Protein AF-A0A512JRL5-F1 (afdb_monomer_lite)

Radius of gyration: 46.15 Å; chains: 1; bounding box: 123×101×78 Å

Secondary structure (DSSP, 8-state):
-----------TTHHHHHHHHHHHHHHHHHHHHHHHHHHHHHHHHHHHHHHHHHHHHHHHHHHHHHHHHHHHHHHHHTTTT------HHHHHHHHHHHHHHHHHHHHHHHHHHHHHHHHHHHHHHHHHHHHHHHHHHHHHHHHHHTTSS-HHHHHHHHHHHHHHHHHHHHHHHHHHHHHHHHHHHHHHHHTT---HHHHHHHHHHHHHHHHHHH-HHHHHHHHHHHHHHHHHHHHHTTSS-HHHHHHHHHHHHHHHS-------PPPPPPPPP-------------------------------

Structure (mmCIF, N/CA/C/O backbone):
data_AF-A0A512JRL5-F1
#
_entry.id   AF-A0A512JRL5-F1
#
loop_
_atom_site.group_PDB
_atom_site.id
_atom_site.type_symbol
_atom_site.label_atom_id
_atom_site.label_alt_id
_atom_site.label_comp_id
_atom_site.label_asym_id
_atom_site.label_entity_id
_atom_site.label_seq_id
_atom_site.pdbx_PDB_ins_code
_atom_site.Cartn_x
_atom_site.Cartn_y
_atom_site.Cartn_z
_atom_site.occupancy
_atom_site.B_iso_or_equiv
_atom_site.auth_seq_id
_atom_site.auth_comp_id
_atom_site.auth_asym_id
_atom_site.auth_atom_id
_atom_site.pdbx_PDB_model_num
ATOM 1 N N . MET A 1 1 ? 3.416 -47.777 34.323 1.00 46.22 1 MET A N 1
ATOM 2 C CA . MET A 1 1 ? 4.344 -46.721 33.860 1.00 46.22 1 MET A CA 1
ATOM 3 C C . MET A 1 1 ? 4.458 -45.682 34.968 1.00 46.22 1 MET A C 1
ATOM 5 O O . MET A 1 1 ? 3.419 -45.143 35.328 1.00 46.22 1 MET A O 1
ATOM 9 N N . PRO A 1 2 ? 5.629 -45.447 35.583 1.00 52.31 2 PRO A N 1
ATOM 10 C CA . PRO A 1 2 ? 5.737 -44.459 36.651 1.00 52.31 2 PRO A CA 1
ATOM 11 C C . PRO A 1 2 ? 5.796 -43.045 36.055 1.00 52.31 2 PRO A C 1
ATOM 13 O O . PRO A 1 2 ? 6.617 -42.766 35.181 1.00 52.31 2 PRO A O 1
ATOM 16 N N . VAL A 1 3 ? 4.917 -42.158 36.522 1.00 48.03 3 VAL A N 1
ATOM 17 C CA . VAL A 1 3 ? 4.894 -40.737 36.147 1.00 48.03 3 VAL A CA 1
ATOM 18 C C . VAL A 1 3 ? 6.006 -40.023 36.918 1.00 48.03 3 VAL A C 1
ATOM 20 O O . VAL A 1 3 ? 5.982 -39.965 38.146 1.00 48.03 3 VAL A O 1
ATOM 23 N N . ARG A 1 4 ? 7.016 -39.512 36.206 1.00 54.94 4 ARG A N 1
ATOM 24 C CA . ARG A 1 4 ? 8.088 -38.691 36.788 1.00 54.94 4 ARG A CA 1
ATOM 25 C C . ARG A 1 4 ? 7.602 -37.245 36.913 1.00 54.94 4 ARG A C 1
ATOM 27 O O . ARG A 1 4 ? 7.524 -36.542 35.912 1.00 54.94 4 ARG A O 1
ATOM 34 N N . ASN A 1 5 ? 7.310 -36.801 38.135 1.00 45.25 5 ASN A N 1
ATOM 35 C CA . ASN A 1 5 ? 7.060 -35.389 38.428 1.00 45.25 5 ASN A CA 1
ATOM 36 C C . ASN A 1 5 ? 8.386 -34.619 38.461 1.00 45.25 5 ASN A C 1
ATOM 38 O O . ASN A 1 5 ? 9.223 -34.850 39.332 1.00 45.25 5 ASN A O 1
ATOM 42 N N . VAL A 1 6 ? 8.564 -33.693 37.517 1.00 57.50 6 VAL A N 1
ATOM 43 C CA . VAL A 1 6 ? 9.687 -32.748 37.484 1.00 57.50 6 VAL A CA 1
ATOM 44 C C . VAL A 1 6 ? 9.185 -31.408 38.014 1.00 57.50 6 VAL A C 1
ATOM 46 O O . VAL A 1 6 ? 8.452 -30.697 37.334 1.00 57.50 6 VAL A O 1
ATOM 49 N N . ALA A 1 7 ? 9.558 -31.066 39.246 1.00 47.09 7 ALA A N 1
ATOM 50 C CA . ALA A 1 7 ? 9.298 -29.750 39.817 1.00 47.09 7 ALA A CA 1
ATOM 51 C C . ALA A 1 7 ? 10.410 -28.785 39.377 1.00 47.09 7 ALA A C 1
ATOM 53 O O . ALA A 1 7 ? 11.506 -28.797 39.937 1.00 47.09 7 ALA A O 1
ATOM 54 N N . ILE A 1 8 ? 10.143 -27.959 38.362 1.00 55.59 8 ILE A N 1
ATOM 55 C CA . ILE A 1 8 ? 11.052 -26.878 37.966 1.00 55.59 8 ILE A CA 1
ATOM 56 C C . ILE A 1 8 ? 10.891 -25.747 38.985 1.00 55.59 8 ILE A C 1
ATOM 58 O O . ILE A 1 8 ? 9.897 -25.025 38.981 1.00 55.59 8 ILE A O 1
ATOM 62 N N . ARG A 1 9 ? 11.873 -25.591 39.876 1.00 52.62 9 ARG A N 1
ATOM 63 C CA . ARG A 1 9 ? 12.014 -24.379 40.687 1.00 52.62 9 ARG A CA 1
ATOM 64 C C . ARG A 1 9 ? 12.663 -23.311 39.811 1.00 52.62 9 ARG A C 1
ATOM 66 O O . ARG A 1 9 ? 13.884 -23.259 39.712 1.00 52.62 9 ARG A O 1
ATOM 73 N N . LEU A 1 10 ? 11.846 -22.499 39.142 1.00 54.31 10 LEU A N 1
ATOM 74 C CA . LEU A 1 10 ? 12.311 -21.253 38.536 1.00 54.31 10 LEU A CA 1
ATOM 75 C C . LEU A 1 10 ? 12.713 -20.325 39.684 1.00 54.31 10 LEU A C 1
ATOM 77 O O . LEU A 1 10 ? 11.866 -19.822 40.420 1.00 54.31 10 LEU A O 1
ATOM 81 N N . GLY A 1 11 ? 14.021 -20.199 39.893 1.00 45.66 11 GLY A N 1
ATOM 82 C CA . GLY A 1 11 ? 14.582 -19.271 40.858 1.00 45.66 11 GLY A CA 1
ATOM 83 C C . GLY A 1 11 ? 14.158 -17.839 40.539 1.00 45.66 11 GLY A C 1
ATOM 84 O O . GLY A 1 11 ? 14.020 -17.448 39.382 1.00 45.66 11 GLY A O 1
ATOM 85 N N . VAL A 1 12 ? 13.999 -17.062 41.601 1.00 52.91 12 VAL A N 1
ATOM 86 C CA . VAL A 1 12 ? 13.748 -15.613 41.704 1.00 52.91 12 VAL A CA 1
ATOM 87 C C . VAL A 1 12 ? 14.708 -14.698 40.905 1.00 52.91 12 VAL A C 1
ATOM 89 O O . VAL A 1 12 ? 14.659 -13.482 41.050 1.00 52.91 12 VAL A O 1
ATOM 92 N N . GLU A 1 13 ? 15.545 -15.241 40.022 1.00 55.34 13 GLU A N 1
ATOM 93 C CA . GLU A 1 13 ? 16.456 -14.496 39.142 1.00 55.34 13 GLU A CA 1
ATOM 94 C C . GLU A 1 13 ? 15.762 -13.965 37.877 1.00 55.34 13 GLU A C 1
ATOM 96 O O . GLU A 1 13 ? 16.130 -12.906 37.370 1.00 55.34 13 GLU A O 1
ATOM 101 N N . GLY A 1 14 ? 14.700 -14.628 37.402 1.00 53.56 14 GLY A N 1
ATOM 102 C CA . GLY A 1 14 ? 13.964 -14.178 36.213 1.00 53.56 14 GLY A CA 1
ATOM 103 C C . GLY A 1 14 ? 13.168 -12.887 36.430 1.00 53.56 14 GLY A C 1
ATOM 104 O O . GLY A 1 14 ? 12.999 -12.099 35.506 1.00 53.56 14 GLY A O 1
ATOM 105 N N . ASP A 1 15 ? 12.714 -12.628 37.656 1.00 58.47 15 ASP A N 1
ATOM 106 C CA . ASP A 1 15 ? 11.832 -11.495 37.960 1.00 58.47 15 ASP A CA 1
ATOM 107 C C . ASP A 1 15 ? 12.576 -10.147 37.893 1.00 58.47 15 ASP A C 1
ATOM 109 O O . ASP A 1 15 ? 12.025 -9.132 37.465 1.00 58.47 15 ASP A O 1
ATOM 113 N N . ALA A 1 16 ? 13.865 -10.144 38.247 1.00 67.88 16 ALA A N 1
ATOM 114 C CA . ALA A 1 16 ? 14.731 -8.973 38.128 1.00 67.88 16 ALA A CA 1
ATOM 115 C C . ALA A 1 16 ? 15.071 -8.653 36.661 1.00 67.88 16 ALA A C 1
ATOM 117 O O . ALA A 1 16 ? 15.085 -7.485 36.267 1.00 67.88 16 ALA A O 1
ATOM 118 N N . GLU A 1 17 ? 15.305 -9.677 35.836 1.00 65.81 17 GLU A N 1
ATOM 119 C CA . GLU A 1 17 ? 15.571 -9.494 34.406 1.00 65.81 17 GLU A CA 1
ATOM 120 C C . GLU A 1 17 ? 14.306 -9.062 33.648 1.00 65.81 17 GLU A C 1
ATOM 122 O O . GLU A 1 17 ? 14.368 -8.173 32.800 1.00 65.81 17 GLU A O 1
ATOM 127 N N . VAL A 1 18 ? 13.141 -9.613 34.004 1.00 71.06 18 VAL A N 1
ATOM 128 C CA . VAL A 1 18 ? 11.842 -9.208 33.448 1.00 71.06 18 VAL A CA 1
ATOM 129 C C . VAL A 1 18 ? 11.516 -7.759 33.816 1.00 71.06 18 VAL A C 1
ATOM 131 O O . VAL A 1 18 ? 11.152 -6.989 32.930 1.00 71.06 18 VAL A O 1
ATOM 134 N N . LYS A 1 19 ? 11.723 -7.337 35.072 1.00 75.06 19 LYS A N 1
ATOM 135 C CA . LYS A 1 19 ? 11.550 -5.927 35.477 1.00 75.06 19 LYS A CA 1
ATOM 136 C C . LYS A 1 19 ? 12.489 -4.994 34.720 1.00 75.06 19 LYS A C 1
ATOM 138 O O . LYS A 1 19 ? 12.032 -3.985 34.193 1.00 75.06 19 LYS A O 1
ATOM 143 N N . ARG A 1 20 ? 13.765 -5.367 34.569 1.00 77.38 20 ARG A N 1
ATOM 144 C CA . ARG A 1 20 ? 14.729 -4.579 33.790 1.00 77.38 20 ARG A CA 1
ATOM 145 C C . ARG A 1 20 ? 14.311 -4.463 32.322 1.00 77.38 20 ARG A C 1
ATOM 147 O O . ARG A 1 20 ? 14.337 -3.361 31.789 1.00 77.38 20 ARG A O 1
ATOM 154 N N . ARG A 1 21 ? 13.870 -5.554 31.683 1.00 76.25 21 ARG A N 1
ATOM 155 C CA . ARG A 1 21 ? 13.380 -5.518 30.294 1.00 76.25 21 ARG A CA 1
ATOM 156 C C . ARG A 1 21 ? 12.104 -4.694 30.149 1.00 76.25 21 ARG A C 1
ATOM 158 O O . ARG A 1 21 ? 11.966 -3.996 29.151 1.00 76.25 21 ARG A O 1
ATOM 165 N N . ILE A 1 22 ? 11.189 -4.742 31.116 1.00 76.44 22 ILE A N 1
ATOM 166 C CA . ILE A 1 22 ? 9.966 -3.925 31.107 1.00 76.44 22 ILE A CA 1
ATOM 167 C C . ILE A 1 22 ? 10.310 -2.440 31.267 1.00 76.44 22 ILE A C 1
ATOM 169 O O . ILE A 1 22 ? 9.802 -1.623 30.505 1.00 76.44 22 ILE A O 1
ATOM 173 N N . GLU A 1 23 ? 11.207 -2.083 32.187 1.00 80.88 23 GLU A N 1
ATOM 174 C CA . GLU A 1 23 ? 11.674 -0.700 32.364 1.00 80.88 23 GLU A CA 1
ATOM 175 C C . GLU A 1 23 ? 12.447 -0.188 31.141 1.00 80.88 23 GLU A C 1
ATOM 177 O O . GLU A 1 23 ? 12.267 0.953 30.721 1.00 80.88 23 GLU A O 1
ATOM 182 N N . GLU A 1 24 ? 13.283 -1.028 30.534 1.00 80.69 24 GLU A N 1
ATOM 183 C CA . GLU A 1 24 ? 14.045 -0.698 29.328 1.00 80.69 24 GLU A CA 1
ATOM 184 C C . GLU A 1 24 ? 13.129 -0.546 28.105 1.00 80.69 24 GLU A C 1
ATOM 186 O O . GLU A 1 24 ? 13.275 0.405 27.339 1.00 80.69 24 GLU A O 1
ATOM 191 N N . THR A 1 25 ? 12.114 -1.406 27.978 1.00 74.50 25 THR A N 1
ATOM 192 C CA . THR A 1 25 ? 11.073 -1.285 26.946 1.00 74.50 25 THR A CA 1
ATOM 193 C C . THR A 1 25 ? 10.198 -0.051 27.181 1.00 74.50 25 THR A C 1
ATOM 195 O O . THR A 1 25 ? 9.857 0.643 26.227 1.00 74.50 25 THR A O 1
ATOM 198 N N . GLY A 1 26 ? 9.888 0.280 28.439 1.00 81.69 26 GLY A N 1
ATOM 199 C CA . GLY A 1 26 ? 9.173 1.501 28.817 1.00 81.69 26 GLY A CA 1
ATOM 200 C C . GLY A 1 26 ? 9.950 2.763 28.442 1.00 81.69 26 GLY A C 1
ATOM 201 O O . GLY A 1 26 ? 9.410 3.636 27.767 1.00 81.69 26 GLY A O 1
ATOM 202 N N . ARG A 1 27 ? 11.249 2.819 28.763 1.00 80.75 27 ARG A N 1
ATOM 203 C CA . ARG A 1 27 ? 12.134 3.927 28.361 1.00 80.75 27 ARG A CA 1
ATOM 204 C C . ARG A 1 27 ? 12.301 4.019 26.847 1.00 80.75 27 ARG A C 1
ATOM 206 O O . ARG A 1 27 ? 12.310 5.122 26.306 1.00 80.75 27 ARG A O 1
ATOM 213 N N . ALA A 1 28 ? 12.415 2.891 26.148 1.00 79.88 28 ALA A N 1
ATOM 214 C CA . ALA A 1 28 ? 12.462 2.873 24.688 1.00 79.88 28 ALA A CA 1
ATOM 215 C C . ALA A 1 28 ? 11.147 3.391 24.072 1.00 79.88 28 ALA A C 1
ATOM 217 O O . ALA A 1 28 ? 11.181 4.153 23.105 1.00 79.88 28 ALA A O 1
ATOM 218 N N . GLY A 1 29 ? 10.001 3.039 24.664 1.00 72.50 29 GLY A N 1
ATOM 219 C CA . GLY A 1 29 ? 8.682 3.550 24.287 1.00 72.50 29 GLY A CA 1
ATOM 220 C C . GLY A 1 29 ? 8.533 5.056 24.523 1.00 72.50 29 GLY A C 1
ATOM 221 O O . GLY A 1 29 ? 8.100 5.774 23.622 1.00 72.50 29 GLY A O 1
ATOM 222 N N . GLU A 1 30 ? 8.964 5.560 25.681 1.00 76.31 30 GLU A N 1
ATOM 223 C CA . GLU A 1 30 ? 8.986 6.998 25.988 1.00 76.31 30 GLU A CA 1
ATOM 224 C C . GLU A 1 30 ? 9.89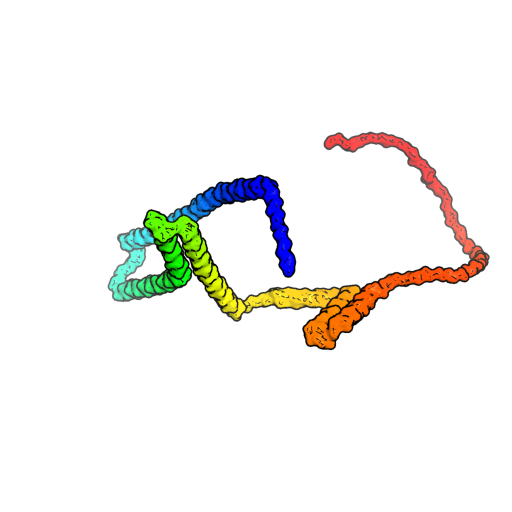1 7.771 25.023 1.00 76.31 30 GLU A C 1
ATOM 226 O O . GLU A 1 30 ? 9.494 8.812 24.503 1.00 76.31 30 GLU A O 1
ATOM 231 N N . GLN A 1 31 ? 11.078 7.246 24.709 1.00 77.62 31 GLN A N 1
ATOM 232 C CA . GLN A 1 31 ? 11.993 7.864 23.746 1.00 77.62 31 GLN A CA 1
ATOM 233 C C . GLN A 1 31 ? 11.446 7.851 22.315 1.00 77.62 31 GLN A C 1
ATOM 235 O O . GLN A 1 31 ? 11.703 8.783 21.550 1.00 77.62 31 GLN A O 1
ATOM 240 N N . ALA A 1 32 ? 10.703 6.812 21.928 1.00 70.56 32 ALA A N 1
ATOM 241 C CA . ALA A 1 32 ? 10.028 6.766 20.637 1.00 70.56 32 ALA A CA 1
ATOM 242 C C . ALA A 1 32 ? 8.905 7.813 20.569 1.00 70.56 32 ALA A C 1
ATOM 244 O O . ALA A 1 32 ? 8.857 8.592 19.618 1.00 70.56 32 ALA A O 1
ATOM 245 N N . LEU A 1 33 ? 8.064 7.908 21.604 1.00 72.94 33 LEU A N 1
ATOM 246 C CA . LEU A 1 33 ? 6.997 8.912 21.694 1.00 72.94 33 LEU A CA 1
ATOM 247 C C . LEU A 1 33 ? 7.549 10.346 21.708 1.00 72.94 33 LEU A C 1
ATOM 249 O O . LEU A 1 33 ? 7.051 11.192 20.967 1.00 72.94 33 LEU A O 1
ATOM 253 N N . GLN A 1 34 ? 8.633 10.603 22.447 1.00 81.56 34 GLN A N 1
ATOM 254 C CA . GLN A 1 34 ? 9.324 11.901 22.462 1.00 81.56 34 GLN A CA 1
ATOM 255 C C . GLN A 1 34 ? 9.843 12.324 21.081 1.00 81.56 34 GLN A C 1
ATOM 257 O O . GLN A 1 34 ? 9.949 13.517 20.810 1.00 81.56 34 GLN A O 1
ATOM 262 N N . LYS A 1 35 ? 10.157 11.372 20.195 1.00 77.12 35 LYS A N 1
ATOM 263 C CA . LYS A 1 35 ? 10.586 11.657 18.816 1.00 77.12 35 LYS A CA 1
ATOM 264 C C . LYS A 1 35 ? 9.410 11.824 17.853 1.00 77.12 35 LYS A C 1
ATOM 266 O O . LYS A 1 35 ? 9.524 12.573 16.887 1.00 77.12 35 LYS A O 1
ATOM 271 N N . ILE A 1 36 ? 8.293 11.144 18.105 1.00 75.69 36 ILE A N 1
ATOM 272 C CA . ILE A 1 36 ? 7.114 11.167 17.229 1.00 75.69 36 ILE A CA 1
ATOM 273 C C . ILE A 1 36 ? 6.340 12.481 17.366 1.00 75.69 36 ILE A C 1
ATOM 275 O O . ILE A 1 36 ? 5.933 13.035 16.349 1.00 75.69 36 ILE A O 1
ATOM 279 N N . VAL A 1 37 ? 6.177 13.013 18.581 1.00 73.19 37 VAL A N 1
ATOM 280 C CA . VAL A 1 37 ? 5.449 14.276 18.821 1.00 73.19 37 VAL A CA 1
ATOM 281 C C . VAL A 1 37 ? 6.004 15.452 17.990 1.00 73.19 37 VAL A C 1
ATOM 283 O O . VAL A 1 37 ? 5.243 16.017 17.204 1.00 73.19 37 VAL A O 1
ATOM 286 N N . PRO A 1 38 ? 7.310 15.788 18.031 1.00 80.00 38 PRO A N 1
ATOM 287 C CA . PRO A 1 38 ? 7.848 16.889 17.229 1.00 80.00 38 PRO A CA 1
ATOM 288 C C . PRO A 1 38 ? 7.861 16.584 15.723 1.00 80.00 38 PRO A C 1
ATOM 290 O O . PRO A 1 38 ? 7.744 17.497 14.907 1.00 80.00 38 PRO A O 1
ATOM 293 N N . ALA A 1 39 ? 7.975 15.310 15.326 1.00 68.12 39 ALA A N 1
ATOM 294 C CA . ALA A 1 39 ? 7.883 14.914 13.921 1.00 68.12 39 ALA A CA 1
ATOM 295 C C . ALA A 1 39 ? 6.458 15.097 13.364 1.00 68.12 39 ALA A C 1
ATOM 297 O O . ALA A 1 39 ? 6.295 15.549 12.230 1.00 68.12 39 ALA A O 1
ATOM 298 N N . ALA A 1 40 ? 5.432 14.800 14.167 1.00 63.44 40 ALA A N 1
ATOM 299 C CA . ALA A 1 40 ? 4.032 15.015 13.820 1.00 63.44 40 ALA A CA 1
ATOM 300 C C . ALA A 1 40 ? 3.688 16.514 13.732 1.00 63.44 40 ALA A C 1
ATOM 302 O O . ALA A 1 40 ? 3.054 16.937 12.766 1.00 63.44 40 ALA A O 1
ATOM 303 N N . GLU A 1 41 ? 4.173 17.335 14.669 1.00 74.12 41 GLU A N 1
ATOM 304 C CA . GLU A 1 41 ? 4.007 18.796 14.623 1.00 74.12 41 GLU A CA 1
ATOM 305 C C . GLU A 1 41 ? 4.728 19.426 13.417 1.00 74.12 41 GLU A C 1
ATOM 307 O O . GLU A 1 41 ? 4.166 20.275 12.720 1.00 74.12 41 GLU A O 1
ATOM 312 N N . ALA A 1 42 ? 5.946 18.970 13.099 1.00 75.94 42 ALA A N 1
ATOM 313 C CA . ALA A 1 42 ? 6.686 19.429 11.922 1.00 75.94 42 ALA A CA 1
ATOM 314 C C . ALA A 1 42 ? 5.988 19.052 10.602 1.00 75.94 42 ALA A C 1
ATOM 316 O O . ALA A 1 42 ? 6.002 19.844 9.651 1.00 75.94 42 ALA A O 1
ATOM 317 N N . ALA A 1 43 ? 5.359 17.872 10.549 1.00 62.72 43 ALA A N 1
ATOM 318 C CA . ALA A 1 43 ? 4.545 17.438 9.418 1.00 62.72 43 ALA A CA 1
ATOM 319 C C . ALA A 1 43 ? 3.275 18.293 9.276 1.00 62.72 43 ALA A C 1
ATOM 321 O O . ALA A 1 43 ? 2.995 18.764 8.173 1.00 62.72 43 ALA A O 1
ATOM 322 N N . GLY A 1 44 ? 2.574 18.584 10.379 1.00 65.88 44 GLY A N 1
ATOM 323 C CA . GLY A 1 44 ? 1.432 19.508 10.398 1.00 65.88 44 GLY A CA 1
ATOM 324 C C . GLY A 1 44 ? 1.803 20.891 9.856 1.00 65.88 44 GLY A C 1
ATOM 325 O O . GLY A 1 44 ? 1.226 21.354 8.875 1.00 65.88 44 GLY A O 1
ATOM 326 N N . ALA A 1 45 ? 2.888 21.483 10.363 1.00 78.81 45 ALA A N 1
ATOM 327 C CA . ALA A 1 45 ? 3.378 22.779 9.893 1.00 78.81 45 ALA A CA 1
ATOM 328 C C . ALA A 1 45 ? 3.832 22.767 8.415 1.00 78.81 45 ALA A C 1
ATOM 330 O O . ALA A 1 45 ? 3.810 23.792 7.727 1.00 78.81 45 ALA A O 1
ATOM 331 N N . ALA A 1 46 ? 4.303 21.630 7.892 1.00 69.56 46 ALA A N 1
ATOM 332 C CA . ALA A 1 46 ? 4.628 21.487 6.472 1.00 69.56 46 ALA A CA 1
ATOM 333 C C . ALA A 1 46 ? 3.369 21.475 5.591 1.00 69.56 46 ALA A C 1
ATOM 335 O O . ALA A 1 46 ? 3.360 22.150 4.555 1.00 69.56 46 ALA A O 1
ATOM 336 N N . VAL A 1 47 ? 2.317 20.778 6.030 1.00 67.25 47 VAL A N 1
ATOM 337 C CA . VAL A 1 47 ? 1.005 20.754 5.370 1.00 67.25 47 VAL A CA 1
ATOM 338 C C . VAL A 1 47 ? 0.361 22.141 5.405 1.00 67.25 47 VAL A C 1
ATOM 340 O O . VAL A 1 47 ? -0.028 22.638 4.353 1.00 67.25 47 VAL A O 1
ATOM 343 N N . ASP A 1 48 ? 0.375 22.840 6.542 1.00 76.75 48 ASP A N 1
ATOM 344 C CA . ASP A 1 48 ? -0.177 24.200 6.659 1.00 76.75 48 ASP A CA 1
ATOM 345 C C . ASP A 1 48 ? 0.520 25.193 5.723 1.00 76.75 48 ASP A C 1
ATOM 347 O O . ASP A 1 48 ? -0.120 26.000 5.046 1.00 76.75 48 ASP A O 1
ATOM 351 N N . ARG A 1 49 ? 1.851 25.098 5.595 1.00 79.62 49 ARG A N 1
ATOM 352 C CA . ARG A 1 49 ? 2.615 25.907 4.628 1.00 79.62 49 ARG A CA 1
ATOM 353 C C . ARG A 1 49 ? 2.229 25.601 3.189 1.00 79.62 49 ARG A C 1
ATOM 355 O O . ARG A 1 49 ? 2.281 26.493 2.342 1.00 79.62 49 ARG A O 1
ATOM 362 N N . GLN A 1 50 ? 1.895 24.351 2.893 1.00 72.94 50 GLN A N 1
ATOM 363 C CA . GLN A 1 50 ? 1.440 23.951 1.573 1.00 72.94 50 GLN A CA 1
ATOM 364 C C . GLN A 1 50 ? 0.036 24.498 1.304 1.00 72.94 50 GLN A C 1
ATOM 366 O O . GLN A 1 50 ? -0.149 25.152 0.280 1.00 72.94 50 GLN A O 1
ATOM 371 N N . THR A 1 51 ? -0.896 24.353 2.243 1.00 74.38 51 THR A N 1
ATOM 372 C CA . THR A 1 51 ? -2.249 24.924 2.169 1.00 74.38 51 THR A CA 1
ATOM 373 C C . THR A 1 51 ? -2.209 26.445 2.001 1.00 74.38 51 THR A C 1
ATOM 375 O O . THR A 1 51 ? -2.783 26.969 1.052 1.00 74.38 51 THR A O 1
ATOM 378 N N . ALA A 1 52 ? -1.406 27.158 2.794 1.00 81.38 52 ALA A N 1
ATOM 379 C CA . ALA A 1 52 ? -1.246 28.610 2.682 1.00 81.38 52 ALA A CA 1
ATOM 380 C C . ALA A 1 52 ? -0.602 29.060 1.355 1.00 81.38 52 ALA A C 1
ATOM 382 O O . ALA A 1 52 ? -0.774 30.205 0.927 1.00 81.38 52 ALA A O 1
ATOM 383 N N . ARG A 1 53 ? 0.192 28.205 0.691 1.00 85.56 53 ARG A N 1
ATOM 384 C CA . ARG A 1 53 ? 0.673 28.474 -0.678 1.00 85.56 53 ARG A CA 1
ATOM 385 C C . ARG A 1 53 ? -0.459 28.317 -1.689 1.00 85.56 53 ARG A C 1
ATOM 387 O O . ARG A 1 53 ? -0.609 29.189 -2.540 1.00 85.56 53 ARG A O 1
ATOM 394 N N . TRP A 1 54 ? -1.261 27.259 -1.574 1.00 70.62 54 TRP A N 1
ATOM 395 C CA . TRP A 1 54 ? -2.424 27.039 -2.438 1.00 70.62 54 TRP A CA 1
ATOM 396 C C . TRP A 1 54 ? -3.460 28.154 -2.304 1.00 70.62 54 TRP A C 1
ATOM 398 O O . TRP A 1 54 ? -3.925 28.667 -3.316 1.00 70.62 54 TRP A O 1
ATOM 408 N N . GLU A 1 55 ? -3.753 28.604 -1.086 1.00 84.44 55 GLU A N 1
ATOM 409 C CA . GLU A 1 55 ? -4.673 29.719 -0.840 1.00 84.44 55 GLU A CA 1
ATOM 410 C C . GLU A 1 55 ? -4.157 31.039 -1.415 1.00 84.44 55 GLU A C 1
ATOM 412 O O . GLU A 1 55 ? -4.922 31.785 -2.025 1.00 84.44 55 GLU A O 1
ATOM 417 N N . ARG A 1 56 ? -2.851 31.319 -1.289 1.00 85.69 56 ARG A N 1
ATOM 418 C CA . ARG A 1 56 ? -2.234 32.499 -1.914 1.00 85.69 56 ARG A CA 1
ATOM 419 C C . ARG A 1 56 ? -2.313 32.447 -3.434 1.00 85.69 56 ARG A C 1
ATOM 421 O O . ARG A 1 56 ? -2.633 33.462 -4.042 1.00 85.69 56 ARG A O 1
ATOM 428 N N . MET A 1 57 ? -2.070 31.285 -4.041 1.00 80.81 57 MET A N 1
ATOM 429 C CA . MET A 1 57 ? -2.218 31.111 -5.489 1.00 80.81 57 MET A CA 1
ATOM 430 C C . MET A 1 57 ? -3.680 31.246 -5.929 1.00 80.81 57 MET A C 1
ATOM 432 O O . MET A 1 57 ? -3.955 31.929 -6.909 1.00 80.81 57 MET A O 1
ATOM 436 N N . ALA A 1 58 ? -4.626 30.672 -5.183 1.00 81.56 58 ALA A N 1
ATOM 437 C CA . ALA A 1 58 ? -6.053 30.788 -5.473 1.00 81.56 58 ALA A CA 1
ATOM 438 C C . ALA A 1 58 ? -6.555 32.234 -5.334 1.00 81.56 58 ALA A C 1
ATOM 440 O O . ALA A 1 58 ? -7.342 32.699 -6.158 1.00 81.56 58 ALA A O 1
ATOM 441 N N . LYS A 1 59 ? -6.083 32.969 -4.320 1.00 81.50 59 LYS A N 1
ATOM 442 C CA . LYS A 1 59 ? -6.395 34.390 -4.142 1.00 81.50 59 LYS A CA 1
ATOM 443 C C . LYS A 1 59 ? -5.792 35.236 -5.263 1.00 81.50 59 LYS A C 1
ATOM 445 O O . LYS A 1 59 ? -6.518 36.005 -5.878 1.00 81.50 59 LYS A O 1
ATOM 450 N N . ALA A 1 60 ? -4.520 35.015 -5.597 1.00 83.12 60 ALA A N 1
ATOM 451 C CA . ALA A 1 60 ? -3.862 35.701 -6.706 1.00 83.12 60 ALA A CA 1
ATOM 452 C C . ALA A 1 60 ? -4.559 35.440 -8.054 1.00 83.12 60 ALA A C 1
ATOM 454 O O . ALA A 1 60 ? -4.705 36.364 -8.846 1.00 83.12 60 ALA A O 1
ATOM 455 N N . ALA A 1 61 ? -5.041 34.216 -8.301 1.00 77.25 61 ALA A N 1
ATOM 456 C CA . ALA A 1 61 ? -5.813 33.892 -9.500 1.00 77.25 61 ALA A CA 1
ATOM 457 C C . ALA A 1 61 ? -7.144 34.662 -9.557 1.00 77.25 61 ALA A C 1
ATOM 459 O O . ALA A 1 61 ? -7.473 35.240 -10.589 1.00 77.25 61 ALA A O 1
ATOM 460 N N . ARG A 1 62 ? -7.879 34.744 -8.437 1.00 78.88 62 ARG A N 1
ATOM 461 C CA . ARG A 1 62 ? -9.123 35.533 -8.355 1.00 78.88 62 ARG A CA 1
ATOM 462 C C . ARG A 1 62 ? -8.876 37.028 -8.541 1.00 78.88 62 ARG A C 1
ATOM 464 O O . ARG A 1 62 ? -9.639 37.675 -9.253 1.00 78.88 62 ARG A O 1
ATOM 471 N N . ASP A 1 63 ? -7.814 37.561 -7.941 1.00 77.69 63 ASP A N 1
ATOM 472 C CA . ASP A 1 63 ? -7.439 38.971 -8.076 1.00 77.69 63 ASP A CA 1
ATOM 473 C C . ASP A 1 63 ? -7.015 39.289 -9.524 1.00 77.69 63 ASP A C 1
ATOM 475 O O . ASP A 1 63 ? -7.383 40.333 -10.061 1.00 77.69 63 ASP A O 1
ATOM 479 N N . ALA A 1 64 ? -6.324 38.362 -10.200 1.00 74.81 64 ALA A N 1
ATOM 480 C CA . ALA A 1 64 ? -5.958 38.487 -11.611 1.00 74.81 64 ALA A CA 1
ATOM 481 C C . ALA A 1 64 ? -7.176 38.421 -12.551 1.00 74.81 64 ALA A C 1
ATOM 483 O O . ALA A 1 64 ? -7.287 39.233 -13.470 1.00 74.81 64 ALA A O 1
ATOM 484 N N . GLU A 1 65 ? -8.124 37.510 -12.311 1.00 72.75 65 GLU A N 1
ATOM 485 C CA . GLU A 1 65 ? -9.389 37.466 -13.058 1.00 72.75 65 GLU A CA 1
ATOM 486 C C . GLU A 1 65 ? -10.221 38.736 -12.840 1.00 72.75 65 GLU A C 1
ATOM 488 O O . GLU A 1 65 ? -10.781 39.282 -13.793 1.00 72.75 65 GLU A O 1
ATOM 493 N N . ALA A 1 66 ? -10.287 39.237 -11.603 1.00 77.25 66 ALA A N 1
ATOM 494 C CA . ALA A 1 66 ? -10.981 40.478 -11.277 1.00 77.25 66 ALA A CA 1
ATOM 495 C C . ALA A 1 66 ? -10.323 41.688 -11.955 1.00 77.25 66 ALA A C 1
ATOM 497 O O . ALA A 1 66 ? -11.034 42.529 -12.505 1.00 77.25 66 ALA A O 1
ATOM 498 N N . ALA A 1 67 ? -8.988 41.748 -11.994 1.00 75.62 67 ALA A N 1
ATOM 499 C CA . ALA A 1 67 ? -8.245 42.783 -12.707 1.00 75.62 67 ALA A CA 1
ATOM 500 C C . ALA A 1 67 ? -8.462 42.710 -14.229 1.00 75.62 67 ALA A C 1
ATOM 502 O O . ALA A 1 67 ? -8.684 43.740 -14.860 1.00 75.62 67 ALA A O 1
ATOM 503 N N . GLY A 1 68 ? -8.487 41.511 -14.822 1.00 77.88 68 GLY A N 1
ATOM 504 C CA . GLY A 1 68 ? -8.797 41.325 -16.246 1.00 77.88 68 GLY A CA 1
ATOM 505 C C . GLY A 1 68 ? -10.230 41.744 -16.607 1.00 77.88 68 GLY A C 1
ATOM 506 O O . GLY A 1 68 ? -10.458 42.403 -17.626 1.00 77.88 68 GLY A O 1
ATOM 507 N N . ARG A 1 69 ? -11.205 41.436 -15.740 1.00 77.75 69 ARG A N 1
ATOM 508 C CA . ARG A 1 69 ? -12.597 41.905 -15.880 1.00 77.75 69 ARG A CA 1
ATOM 509 C C . ARG A 1 69 ? -12.715 43.418 -15.688 1.00 77.75 69 ARG A C 1
ATOM 511 O O . ARG A 1 69 ? -13.424 44.077 -16.439 1.00 77.75 69 ARG A O 1
ATOM 518 N N . ALA A 1 70 ? -11.995 43.992 -14.727 1.00 76.69 70 ALA A N 1
ATOM 519 C CA . ALA A 1 70 ? -11.966 45.436 -14.519 1.00 76.69 70 ALA A CA 1
ATOM 520 C C . ALA A 1 70 ? -11.352 46.159 -15.726 1.00 76.69 70 ALA A C 1
ATOM 522 O O . ALA A 1 70 ? -11.932 47.127 -16.204 1.00 76.69 70 ALA A O 1
ATOM 523 N N . GLN A 1 71 ? -10.243 45.654 -16.274 1.00 74.88 71 GLN A N 1
ATOM 524 C CA . GLN A 1 71 ? -9.597 46.242 -17.445 1.00 74.88 71 GLN A CA 1
ATOM 525 C C . GLN A 1 71 ? -10.478 46.147 -18.695 1.00 74.88 71 GLN A C 1
ATOM 527 O O . GLN A 1 71 ? -10.561 47.107 -19.451 1.00 74.88 71 GLN A O 1
ATOM 532 N N . SER A 1 72 ? -11.169 45.024 -18.910 1.00 77.56 72 SER A N 1
ATOM 533 C CA . SER A 1 72 ? -12.109 44.886 -20.034 1.00 77.56 72 SER A CA 1
ATOM 534 C C . SER A 1 72 ? -13.333 45.791 -19.885 1.00 77.56 72 SER A C 1
ATOM 536 O O . SER A 1 72 ? -13.727 46.419 -20.864 1.00 77.56 72 SER A O 1
ATOM 538 N N . ASN A 1 73 ? -13.871 45.957 -18.673 1.00 78.56 73 ASN A N 1
ATOM 539 C CA . ASN A 1 73 ? -14.940 46.922 -18.398 1.00 78.56 73 ASN A CA 1
ATOM 540 C C . ASN A 1 73 ? -14.475 48.372 -18.599 1.00 78.56 73 ASN A C 1
ATOM 542 O O . ASN A 1 73 ? -15.216 49.183 -19.144 1.00 78.56 73 ASN A O 1
ATOM 546 N N . VAL A 1 74 ? -13.244 48.693 -18.192 1.00 77.25 74 VAL A N 1
ATOM 547 C CA . VAL A 1 74 ? -12.615 50.003 -18.410 1.00 77.25 74 VAL A CA 1
ATOM 548 C C . VAL A 1 74 ? -12.414 50.256 -19.905 1.00 77.25 74 VAL A C 1
ATOM 550 O O . VAL A 1 74 ? -12.811 51.303 -20.406 1.00 77.25 74 VAL A O 1
ATOM 553 N N . ASN A 1 75 ? -11.887 49.283 -20.647 1.00 79.00 75 ASN A N 1
ATOM 554 C CA . ASN A 1 75 ? -11.704 49.388 -22.094 1.00 79.00 75 ASN A CA 1
ATOM 555 C C . ASN A 1 75 ? -13.052 49.526 -22.831 1.00 79.00 75 ASN A C 1
ATOM 557 O O . ASN A 1 75 ? -13.141 50.298 -23.783 1.00 79.00 75 ASN A O 1
ATOM 561 N N . ALA A 1 76 ? -14.103 48.843 -22.359 1.00 74.81 76 ALA A N 1
ATOM 562 C CA . ALA A 1 76 ? -15.464 48.974 -22.878 1.00 74.81 76 ALA A CA 1
ATOM 563 C C . ALA A 1 76 ? -16.079 50.350 -22.567 1.00 74.81 76 ALA A C 1
ATOM 565 O O . ALA A 1 76 ? -16.718 50.940 -23.431 1.00 74.81 76 ALA A O 1
ATOM 566 N N . LEU A 1 77 ? -15.845 50.892 -21.367 1.00 73.69 77 LEU A N 1
ATOM 567 C CA . LEU A 1 77 ? -16.317 52.223 -20.971 1.00 73.69 77 LEU A CA 1
ATOM 568 C C . LEU A 1 77 ? -15.633 53.340 -21.776 1.00 73.69 77 LEU A C 1
ATOM 570 O O . LEU A 1 77 ? -16.268 54.342 -22.096 1.00 73.69 77 LEU A O 1
ATOM 574 N N . PHE A 1 78 ? -14.354 53.158 -22.122 1.00 74.56 78 PHE A N 1
ATOM 575 C CA . PHE A 1 78 ? -13.579 54.099 -22.936 1.00 74.56 78 PHE A CA 1
ATOM 576 C C . PHE A 1 78 ? -13.707 53.871 -24.452 1.00 74.56 78 PHE A C 1
ATOM 578 O O . PHE A 1 78 ? -13.112 54.620 -25.224 1.00 74.56 78 PHE A O 1
ATOM 585 N N . GLY A 1 79 ? -14.474 52.867 -24.894 1.00 67.50 79 GLY A N 1
ATOM 586 C CA . GLY A 1 79 ? -14.745 52.612 -26.314 1.00 67.50 79 GLY A CA 1
ATOM 587 C C . GLY A 1 79 ? -13.516 52.231 -27.152 1.00 67.50 79 GLY A C 1
ATOM 588 O O . GLY A 1 79 ? -13.573 52.271 -28.381 1.00 67.50 79 GLY A O 1
ATOM 589 N N . ILE A 1 80 ? -12.396 51.860 -26.521 1.00 70.00 80 ILE A N 1
ATOM 590 C CA . ILE A 1 80 ? -11.156 51.499 -27.220 1.00 70.00 80 ILE A CA 1
ATOM 591 C C . ILE A 1 80 ? -11.328 50.080 -27.779 1.00 70.00 80 ILE A C 1
ATOM 593 O O . ILE A 1 80 ? -11.115 49.095 -27.074 1.00 70.00 80 ILE A O 1
ATOM 597 N N . GLY A 1 81 ? -11.749 49.992 -29.046 1.00 61.97 81 GLY A N 1
ATOM 598 C CA . GLY A 1 81 ? -11.928 48.739 -29.792 1.00 61.97 81 GLY A CA 1
ATOM 599 C C . GLY A 1 81 ? -13.359 48.427 -30.250 1.00 61.97 81 GLY A C 1
ATOM 600 O O . GLY A 1 81 ? -13.582 47.344 -30.783 1.00 61.97 81 GLY A O 1
ATOM 601 N N . GLN A 1 82 ? -14.328 49.332 -30.063 1.00 55.34 82 GLN A N 1
ATOM 602 C CA . GLN A 1 82 ? -15.673 49.164 -30.626 1.00 55.34 82 GLN A CA 1
ATOM 603 C C . GLN A 1 82 ? -15.769 49.784 -32.026 1.00 55.34 82 GLN A C 1
ATOM 605 O O . GLN A 1 82 ? -16.015 50.982 -32.165 1.00 55.34 82 GLN A O 1
ATOM 610 N N . ASP A 1 83 ? -15.665 48.952 -33.065 1.00 54.53 83 ASP A N 1
ATOM 611 C CA . ASP A 1 83 ? -16.372 49.238 -34.314 1.00 54.53 83 ASP A CA 1
ATOM 612 C C . ASP A 1 83 ? -17.871 49.238 -33.989 1.00 54.53 83 ASP A C 1
ATOM 614 O O . ASP A 1 83 ? -18.460 48.230 -33.597 1.00 54.53 83 ASP A O 1
ATOM 618 N N . THR A 1 84 ? -18.489 50.411 -34.074 1.00 56.12 84 THR A N 1
ATOM 619 C CA . THR A 1 84 ? -19.905 50.646 -33.771 1.00 56.12 84 THR A CA 1
ATOM 620 C C . THR A 1 84 ? -20.793 50.144 -34.911 1.00 56.12 84 THR A C 1
ATOM 622 O O . THR A 1 84 ? -21.498 50.898 -35.574 1.00 56.12 84 THR A O 1
ATOM 625 N N . GLY A 1 85 ? -20.777 48.833 -35.134 1.00 52.06 85 GLY A N 1
ATOM 626 C CA . GLY A 1 85 ? -21.768 48.126 -35.930 1.00 52.06 85 GLY A CA 1
ATOM 627 C C . GLY A 1 85 ? -22.455 47.101 -35.048 1.00 52.06 85 GLY A C 1
ATOM 628 O O . GLY A 1 85 ? -21.921 46.025 -34.840 1.00 52.06 85 GLY A O 1
ATOM 629 N N . GLY A 1 86 ? -23.643 47.407 -34.526 1.00 56.50 86 GLY A N 1
ATOM 630 C CA . GLY A 1 86 ? -24.509 46.415 -33.881 1.00 56.50 86 GLY A CA 1
ATOM 631 C C . GLY A 1 86 ? -25.060 45.439 -34.919 1.00 56.50 86 GLY A C 1
ATOM 632 O O . GLY A 1 86 ? -26.244 45.483 -35.247 1.00 56.50 86 GLY A O 1
ATOM 633 N N . SER A 1 87 ? -24.195 44.612 -35.507 1.00 62.66 87 SER A N 1
ATOM 634 C CA . SER A 1 87 ? -24.588 43.641 -36.513 1.00 62.66 87 SER A CA 1
ATOM 635 C C . SER A 1 87 ? -25.054 42.361 -35.820 1.00 62.66 87 SER A C 1
ATOM 637 O O . SER A 1 87 ? -24.480 41.911 -34.830 1.00 62.66 87 SER A O 1
ATOM 639 N N . ALA A 1 88 ? -26.094 41.720 -36.355 1.00 61.16 88 ALA A N 1
ATOM 640 C CA . ALA A 1 88 ? -26.551 40.416 -35.869 1.00 61.16 88 ALA A CA 1
ATOM 641 C C . ALA A 1 88 ? -25.427 39.352 -35.854 1.00 61.16 88 ALA A C 1
ATOM 643 O O . ALA A 1 88 ? -25.523 38.368 -35.125 1.00 61.16 88 ALA A O 1
ATOM 644 N N . ARG A 1 89 ? -24.343 39.567 -36.618 1.00 65.94 89 ARG A N 1
ATOM 645 C CA . ARG A 1 89 ? -23.142 38.724 -36.613 1.00 65.94 89 ARG A CA 1
ATOM 646 C C . ARG A 1 89 ?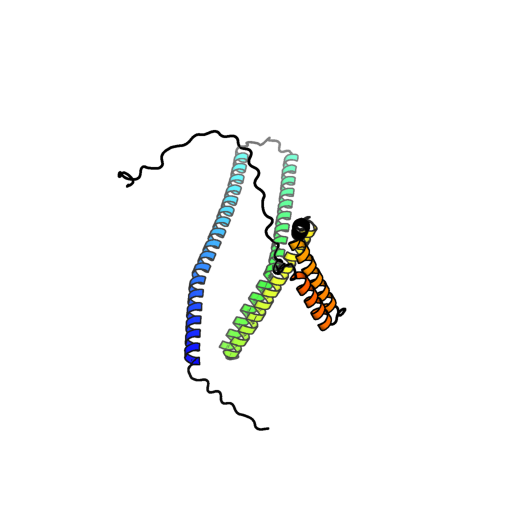 -22.333 38.876 -35.325 1.00 65.94 89 ARG A C 1
ATOM 648 O O . ARG A 1 89 ? -21.871 37.866 -34.815 1.00 65.94 89 ARG A O 1
ATOM 655 N N . ASP A 1 90 ? -22.242 40.073 -34.752 1.00 67.06 90 ASP A N 1
ATOM 656 C CA . ASP A 1 90 ? -21.546 40.299 -33.474 1.00 67.06 90 ASP A CA 1
ATOM 657 C C . ASP A 1 90 ? -22.338 39.735 -32.289 1.00 67.06 90 ASP A C 1
ATOM 659 O O . ASP A 1 90 ? -21.775 39.257 -31.309 1.00 67.06 90 ASP A O 1
ATOM 663 N N . SER A 1 91 ? -23.670 39.702 -32.399 1.00 69.94 91 SER A N 1
ATOM 664 C CA . SER A 1 91 ? -24.498 38.957 -31.443 1.00 69.94 91 SER A CA 1
ATOM 665 C C . SER A 1 91 ? -24.305 37.444 -31.600 1.00 69.94 91 SER A C 1
ATOM 667 O O . SER A 1 91 ? -24.163 36.740 -30.603 1.00 69.94 91 SER A O 1
ATOM 669 N N . ALA A 1 92 ? -24.235 36.933 -32.836 1.00 71.56 92 ALA A N 1
ATOM 670 C CA . ALA A 1 92 ? -23.994 35.515 -33.103 1.00 71.56 92 ALA A CA 1
ATOM 671 C C . ALA A 1 92 ? -22.631 35.035 -32.571 1.00 71.56 92 ALA A C 1
ATOM 673 O O . ALA A 1 92 ? -22.567 33.969 -31.965 1.00 71.56 92 ALA A O 1
ATOM 674 N N . THR A 1 93 ? -21.565 35.831 -32.701 1.00 79.94 93 THR A N 1
ATOM 675 C CA . THR A 1 93 ? -20.241 35.474 -32.160 1.00 79.94 93 THR A CA 1
ATOM 676 C C . THR A 1 93 ? -20.233 35.413 -30.633 1.00 79.94 93 THR A C 1
ATOM 678 O O . THR A 1 93 ? -19.615 34.511 -30.066 1.00 79.94 93 THR A O 1
ATOM 681 N N . VAL A 1 94 ? -20.961 36.301 -29.945 1.00 81.75 94 VAL A N 1
ATOM 682 C CA . VAL A 1 94 ? -21.114 36.245 -28.480 1.00 81.75 94 VAL A CA 1
ATOM 683 C C . VAL A 1 94 ? -21.892 34.999 -28.047 1.00 81.75 94 VAL A C 1
ATOM 685 O O . VAL A 1 94 ? -21.487 34.345 -27.085 1.00 81.75 94 VAL A O 1
ATOM 688 N N . PHE A 1 95 ? -22.957 34.623 -28.762 1.00 82.94 95 PHE A N 1
ATOM 689 C CA . PHE A 1 95 ? -23.706 33.395 -28.470 1.00 82.94 95 PHE A CA 1
ATOM 690 C C . PHE A 1 95 ? -22.892 32.128 -28.754 1.00 82.94 95 PHE A C 1
ATOM 692 O O . PHE A 1 95 ? -22.919 31.200 -27.949 1.00 82.94 95 PHE A O 1
ATOM 699 N N . GLU A 1 96 ? -22.115 32.091 -29.838 1.00 81.38 96 GLU A N 1
ATOM 700 C CA . GLU A 1 96 ? -21.195 30.984 -30.126 1.00 81.38 96 GLU A CA 1
ATOM 701 C C . GLU A 1 96 ? -20.090 30.875 -29.070 1.00 81.38 96 GLU A C 1
ATOM 703 O O . GLU A 1 96 ? -19.764 29.776 -28.620 1.00 81.38 96 GLU A O 1
ATOM 708 N N . MET A 1 97 ? -19.536 32.007 -28.629 1.00 82.00 97 MET A N 1
ATOM 709 C CA . MET A 1 97 ? -18.542 32.046 -27.558 1.00 82.00 97 MET A CA 1
ATOM 710 C C . MET A 1 97 ? -19.139 31.580 -26.226 1.00 82.00 97 MET A C 1
ATOM 712 O O . MET A 1 97 ? -18.512 30.787 -25.527 1.00 82.00 97 MET A O 1
ATOM 716 N N . GLN A 1 98 ? -20.356 32.011 -25.881 1.00 86.38 98 GLN A N 1
ATOM 717 C CA . GLN A 1 98 ? -21.054 31.537 -24.684 1.00 86.38 98 GLN A CA 1
ATOM 718 C C . GLN A 1 98 ? -21.396 30.049 -24.763 1.00 86.38 98 GLN A C 1
ATOM 720 O O . GLN A 1 98 ? -21.243 29.351 -23.765 1.00 86.38 98 GLN A O 1
ATOM 725 N N . ALA A 1 99 ? -21.805 29.541 -25.927 1.00 80.88 99 ALA A N 1
ATOM 726 C CA . ALA A 1 99 ? -22.071 28.119 -26.125 1.00 80.88 99 ALA A CA 1
ATOM 727 C C . ALA A 1 99 ? -20.793 27.284 -25.960 1.00 80.88 99 ALA A C 1
ATOM 729 O O . ALA A 1 99 ? -20.803 26.293 -25.235 1.00 80.88 99 ALA A O 1
ATOM 730 N N . ARG A 1 100 ? -19.666 27.726 -26.537 1.00 84.19 100 ARG A N 1
ATOM 731 C CA . ARG A 1 100 ? -18.358 27.075 -26.351 1.00 84.19 100 ARG A CA 1
ATOM 732 C C . ARG A 1 100 ? -17.890 27.133 -24.899 1.00 84.19 100 ARG A C 1
ATOM 734 O O . ARG A 1 100 ? -17.472 26.113 -24.368 1.00 84.19 100 ARG A O 1
ATOM 741 N N . ALA A 1 101 ? -18.032 28.277 -24.231 1.00 79.44 101 ALA A N 1
ATOM 742 C CA . ALA A 1 101 ? -17.695 28.412 -22.814 1.00 79.44 101 ALA A CA 1
ATOM 743 C C . ALA A 1 101 ? -18.583 27.525 -21.922 1.00 79.44 101 ALA A C 1
ATOM 745 O O . ALA A 1 101 ? -18.100 26.926 -20.962 1.00 79.44 101 ALA A O 1
ATOM 746 N N . ALA A 1 102 ? -19.872 27.393 -22.249 1.00 78.06 102 ALA A N 1
ATOM 747 C CA . ALA A 1 102 ? -20.792 26.503 -21.549 1.00 78.06 102 ALA A CA 1
ATOM 748 C C . ALA A 1 102 ? -20.452 25.025 -21.793 1.00 78.06 102 ALA A C 1
ATOM 750 O O . ALA A 1 102 ? -20.440 24.242 -20.844 1.00 78.06 102 ALA A O 1
ATOM 751 N N . GLU A 1 103 ? -20.116 24.640 -23.026 1.00 82.31 103 GLU A N 1
ATOM 752 C CA . GLU A 1 103 ? -19.624 23.297 -23.344 1.00 82.31 103 GLU A CA 1
ATOM 753 C C . GLU A 1 103 ? -18.306 22.987 -22.627 1.00 82.31 103 GLU A C 1
ATOM 755 O O . GLU A 1 103 ? -18.133 21.891 -22.098 1.00 82.31 103 GLU A O 1
ATOM 760 N N . GLU A 1 104 ? -17.372 23.936 -22.571 1.00 83.38 104 GLU A N 1
ATOM 761 C CA . GLU A 1 104 ? -16.109 23.791 -21.846 1.00 83.38 104 GLU A CA 1
ATOM 762 C C . GLU A 1 104 ? -16.343 23.649 -20.342 1.00 83.38 104 GLU A C 1
ATOM 764 O O . GLU A 1 104 ? -15.783 22.742 -19.725 1.00 83.38 104 GLU A O 1
ATOM 769 N N . ALA A 1 105 ? -17.236 24.450 -19.756 1.00 78.75 105 ALA A N 1
ATOM 770 C CA . ALA A 1 105 ? -17.636 24.315 -18.357 1.00 78.75 105 ALA A CA 1
ATOM 771 C C . ALA A 1 105 ? -18.314 22.958 -18.081 1.00 78.75 105 ALA A C 1
ATOM 773 O O . ALA A 1 105 ? -18.052 22.311 -17.061 1.00 78.75 105 ALA A O 1
ATOM 774 N N . GLN A 1 106 ? -19.143 22.465 -19.006 1.00 81.44 106 GLN A N 1
ATOM 775 C CA . GLN A 1 106 ? -19.737 21.127 -18.924 1.00 81.44 106 GLN A CA 1
ATOM 776 C C . GLN A 1 106 ? -18.679 20.022 -19.030 1.00 81.44 106 GLN A C 1
ATOM 778 O O . GLN A 1 106 ? -18.707 19.063 -18.260 1.00 81.44 106 GLN A O 1
ATOM 783 N N . ARG A 1 107 ? -17.693 20.156 -19.921 1.00 86.50 107 ARG A N 1
ATOM 784 C CA . ARG A 1 107 ? -16.578 19.202 -20.032 1.00 86.50 107 ARG A CA 1
ATOM 785 C C . ARG A 1 107 ? -15.709 19.203 -18.775 1.00 86.50 107 ARG A C 1
ATOM 787 O O . ARG A 1 107 ? -15.358 18.129 -18.290 1.00 86.50 107 ARG A O 1
ATOM 794 N N . GLN A 1 108 ? -15.407 20.375 -18.221 1.00 81.94 108 GLN A N 1
ATOM 795 C CA . GLN A 1 108 ? -14.636 20.517 -16.983 1.00 81.94 108 GLN A CA 1
ATOM 796 C C . GLN A 1 108 ? -15.384 19.932 -15.782 1.00 81.94 108 GLN A C 1
ATOM 798 O O . GLN A 1 108 ? -14.811 19.160 -15.018 1.00 81.94 108 GLN A O 1
ATOM 803 N N . SER A 1 109 ? -16.679 20.225 -15.640 1.00 77.94 109 SER A N 1
ATOM 804 C CA . SER A 1 109 ? -17.506 19.638 -14.577 1.00 77.94 109 SER A CA 1
ATOM 805 C C . SER A 1 109 ? -17.656 18.122 -14.722 1.00 77.94 109 SER A C 1
ATOM 807 O O . SER A 1 109 ? -17.574 17.410 -13.724 1.00 77.94 109 SER A O 1
ATOM 809 N N . ALA A 1 110 ? -17.789 17.598 -15.944 1.00 85.56 110 ALA A N 1
ATOM 810 C CA . ALA A 1 110 ? -17.808 16.158 -16.192 1.00 85.56 110 ALA A CA 1
ATOM 811 C C . ALA A 1 110 ? -16.458 15.491 -15.869 1.00 85.56 110 ALA A C 1
ATOM 813 O O . ALA A 1 110 ? -16.438 14.379 -15.336 1.00 85.56 110 ALA A O 1
ATOM 814 N N . ALA A 1 111 ? -15.334 16.155 -16.156 1.00 86.81 111 ALA A N 1
ATOM 815 C CA . ALA A 1 111 ? -14.001 15.684 -15.783 1.00 86.81 111 ALA A CA 1
ATOM 816 C C . ALA A 1 111 ? -13.829 15.649 -14.256 1.00 86.81 111 ALA A C 1
ATOM 818 O O . ALA A 1 111 ? -13.516 14.595 -13.702 1.00 86.81 111 ALA A O 1
ATOM 819 N N . LEU A 1 112 ? -14.165 16.745 -13.570 1.00 85.00 112 LEU A N 1
ATOM 820 C CA . LEU A 1 112 ? -14.165 16.829 -12.107 1.00 85.00 112 LEU A CA 1
ATOM 821 C C . LEU A 1 112 ? -15.088 15.781 -11.475 1.00 85.00 112 LEU A C 1
ATOM 823 O O . LEU A 1 112 ? -14.723 15.151 -10.488 1.00 85.00 112 LEU A O 1
ATOM 827 N N . ALA A 1 113 ? -16.268 15.533 -12.047 1.00 83.12 113 ALA A N 1
ATOM 828 C CA . ALA A 1 113 ? -17.187 14.511 -11.551 1.00 83.12 113 ALA A CA 1
ATOM 829 C C . ALA A 1 113 ? -16.591 13.097 -11.652 1.00 83.12 113 ALA A C 1
ATOM 831 O O . ALA A 1 113 ? -16.749 12.298 -10.728 1.00 83.12 113 ALA A O 1
ATOM 832 N N . ARG A 1 114 ? -15.872 12.785 -12.740 1.00 86.88 114 ARG A N 1
ATOM 833 C CA . ARG A 1 114 ? -15.163 11.502 -12.902 1.00 86.88 114 ARG A CA 1
ATOM 834 C C . ARG A 1 114 ? -14.017 11.367 -11.910 1.00 86.88 114 ARG A C 1
ATOM 836 O O . ARG A 1 114 ? -13.863 10.307 -11.307 1.00 86.88 114 ARG A O 1
ATOM 843 N N . GLU A 1 115 ? -13.254 12.436 -11.706 1.00 80.25 115 GLU A N 1
ATOM 844 C CA . GLU A 1 115 ? -12.195 12.471 -10.699 1.00 80.25 115 GLU A CA 1
ATOM 845 C C . GLU A 1 115 ? -12.774 12.236 -9.304 1.00 80.25 115 GLU A C 1
ATOM 847 O O . GLU A 1 115 ? -12.381 11.285 -8.633 1.00 80.25 115 GLU A O 1
ATOM 852 N N . MET A 1 116 ? -13.789 13.002 -8.900 1.00 80.19 116 MET A N 1
ATOM 853 C CA . MET A 1 116 ? -14.462 12.838 -7.608 1.00 80.19 116 MET A CA 1
ATOM 854 C C . MET A 1 116 ? -15.059 11.438 -7.431 1.00 80.19 116 MET A C 1
ATOM 856 O O . MET A 1 116 ? -14.973 10.872 -6.341 1.00 80.19 116 MET A O 1
ATOM 860 N N . ALA A 1 117 ? -15.628 10.845 -8.486 1.00 77.94 117 ALA A N 1
ATOM 861 C CA . ALA A 1 117 ? -16.115 9.467 -8.459 1.00 77.94 117 ALA A CA 1
ATOM 862 C C . ALA A 1 117 ? -14.973 8.459 -8.252 1.00 77.94 117 ALA A C 1
ATOM 864 O O . ALA A 1 117 ? -15.121 7.525 -7.465 1.00 77.94 117 ALA A O 1
ATOM 865 N N . SER A 1 118 ? -13.818 8.669 -8.893 1.00 81.56 118 SER A N 1
ATOM 866 C CA . SER A 1 118 ? -12.634 7.823 -8.707 1.00 81.56 118 SER A CA 1
ATOM 867 C C . SER A 1 118 ? -12.047 7.937 -7.297 1.00 81.56 118 SER A C 1
ATOM 869 O O . SER A 1 118 ? -11.728 6.916 -6.687 1.00 81.56 118 SER A O 1
ATOM 871 N N . LEU A 1 119 ? -11.983 9.152 -6.737 1.00 77.94 119 LEU A N 1
ATOM 872 C CA . LEU A 1 119 ? -11.543 9.372 -5.361 1.00 77.94 119 LEU A CA 1
ATOM 873 C C . LEU A 1 119 ? -12.524 8.726 -4.383 1.00 77.94 119 LEU A C 1
ATOM 875 O O . LEU A 1 119 ? -12.107 8.008 -3.480 1.00 77.94 119 LEU A O 1
ATOM 879 N N . ARG A 1 120 ? -13.835 8.903 -4.583 1.00 76.69 120 ARG A N 1
ATOM 880 C CA . ARG A 1 120 ? -14.845 8.226 -3.762 1.00 76.69 120 ARG A CA 1
ATOM 881 C C . ARG A 1 120 ? -14.696 6.710 -3.823 1.00 76.69 120 ARG A C 1
ATOM 883 O O . ARG A 1 120 ? -14.677 6.077 -2.778 1.00 76.69 120 ARG A O 1
ATOM 890 N N . ALA A 1 121 ? -14.525 6.125 -5.004 1.00 77.81 121 ALA A N 1
ATOM 891 C CA . ALA A 1 121 ? -14.330 4.682 -5.130 1.00 77.81 121 ALA A CA 1
ATOM 892 C C . ALA A 1 121 ? -13.096 4.177 -4.354 1.00 77.81 121 ALA A C 1
ATOM 894 O O . ALA A 1 121 ? -13.127 3.074 -3.815 1.00 77.81 121 ALA A O 1
ATOM 895 N N . GLN A 1 122 ? -12.035 4.985 -4.266 1.00 76.25 122 GLN A N 1
ATOM 896 C CA . GLN A 1 122 ? -10.815 4.638 -3.531 1.00 76.25 122 GLN A CA 1
ATOM 897 C C . GLN A 1 122 ? -10.949 4.841 -2.014 1.00 76.25 122 GLN A C 1
ATOM 899 O O . GLN A 1 122 ? -10.500 3.994 -1.246 1.00 76.25 122 GLN A O 1
ATOM 904 N N . PHE A 1 123 ? -11.567 5.939 -1.573 1.00 77.25 123 PHE A N 1
ATOM 905 C CA . PHE A 1 123 ? -11.545 6.357 -0.166 1.00 77.25 123 PHE A CA 1
ATOM 906 C C . PHE A 1 123 ? -12.814 6.012 0.623 1.00 77.25 123 PHE A C 1
ATOM 908 O O . PHE A 1 123 ? -12.738 5.858 1.840 1.00 77.25 123 PHE A O 1
ATOM 915 N N . VAL A 1 124 ? -13.969 5.840 -0.029 1.00 83.12 124 VAL A N 1
ATOM 916 C CA . VAL A 1 124 ? -15.233 5.504 0.656 1.00 83.12 124 VAL A CA 1
ATOM 917 C C . VAL A 1 124 ? -15.168 4.155 1.385 1.00 83.12 124 VAL A C 1
ATOM 919 O O . VAL A 1 124 ? -15.609 4.109 2.530 1.00 83.12 124 VAL A O 1
ATOM 922 N N . PRO A 1 125 ? -14.586 3.076 0.821 1.00 85.06 125 PRO A N 1
ATOM 923 C CA . PRO A 1 125 ? -14.481 1.806 1.543 1.00 85.06 125 PRO A CA 1
ATOM 924 C C . PRO A 1 125 ? -13.628 1.897 2.816 1.00 85.06 125 PRO A C 1
ATOM 926 O O . PRO A 1 125 ? -13.950 1.264 3.818 1.00 85.06 125 PRO A O 1
ATOM 929 N N . LEU A 1 126 ? -12.557 2.700 2.793 1.00 83.31 126 LEU A N 1
ATOM 930 C CA . LEU A 1 126 ? -11.699 2.911 3.961 1.00 83.31 126 LEU A CA 1
ATOM 931 C C . LEU A 1 126 ? -12.405 3.767 5.018 1.00 83.31 126 LEU A C 1
ATOM 933 O O . LEU A 1 126 ? -12.336 3.458 6.204 1.00 83.31 126 LEU A O 1
ATOM 937 N N . ALA A 1 127 ? -13.113 4.812 4.585 1.00 85.25 127 ALA A N 1
ATOM 938 C CA . ALA A 1 127 ? -13.896 5.662 5.474 1.00 85.25 127 ALA A CA 1
ATOM 939 C C . ALA A 1 127 ? -15.010 4.874 6.186 1.00 85.25 127 ALA A C 1
ATOM 941 O O . ALA A 1 127 ? -15.174 5.016 7.395 1.00 85.25 127 ALA A O 1
ATOM 942 N N . ASP A 1 128 ? -15.720 3.995 5.471 1.00 88.62 128 ASP A N 1
ATOM 943 C CA . ASP A 1 128 ? -16.740 3.114 6.057 1.00 88.62 128 ASP A CA 1
ATOM 944 C C . ASP A 1 128 ? -16.124 2.117 7.054 1.00 88.6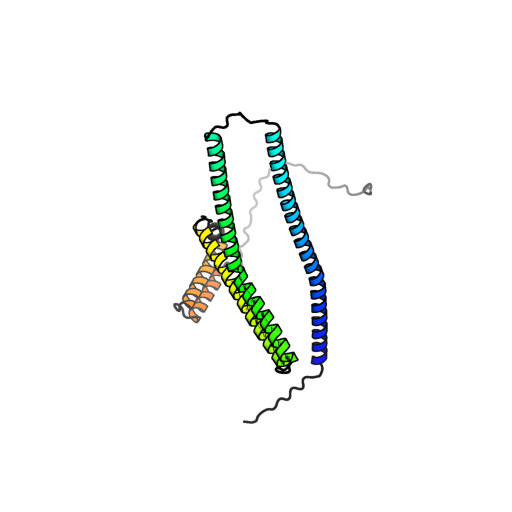2 128 ASP A C 1
ATOM 946 O O . ASP A 1 128 ? -16.616 1.965 8.171 1.00 88.62 128 ASP A O 1
ATOM 950 N N . ALA A 1 129 ? -14.991 1.491 6.712 1.00 88.00 129 ALA A N 1
ATOM 951 C CA . ALA A 1 129 ? -14.279 0.599 7.632 1.00 88.00 129 ALA A CA 1
ATOM 952 C C . ALA A 1 129 ? -13.819 1.320 8.915 1.00 88.00 129 ALA A C 1
ATOM 954 O O . ALA A 1 129 ? -13.994 0.793 10.015 1.00 88.00 129 ALA A O 1
ATOM 955 N N . ALA A 1 130 ? -13.281 2.536 8.789 1.00 88.69 130 ALA A N 1
ATOM 956 C CA . ALA A 1 130 ? -12.866 3.354 9.927 1.00 88.69 130 ALA A CA 1
ATOM 957 C C . ALA A 1 130 ? -14.057 3.767 10.804 1.00 88.69 130 ALA A C 1
ATOM 959 O O . ALA A 1 130 ? -13.972 3.704 12.030 1.00 88.69 130 ALA A O 1
ATOM 960 N N . GLN A 1 131 ? -15.184 4.133 10.190 1.00 92.62 131 GLN A N 1
ATOM 961 C CA . GLN A 1 131 ? -16.399 4.492 10.915 1.00 92.62 131 GLN A CA 1
ATOM 962 C C . GLN A 1 131 ? -16.960 3.301 11.705 1.00 92.62 131 GLN A C 1
ATOM 964 O O . GLN A 1 131 ? -17.316 3.456 12.872 1.00 92.62 131 GLN A O 1
ATOM 969 N N . ARG A 1 132 ? -16.990 2.102 11.110 1.00 90.56 132 ARG A N 1
ATOM 970 C CA . ARG A 1 132 ? -17.414 0.873 11.804 1.00 90.56 132 ARG A CA 1
ATOM 971 C C . ARG A 1 132 ? -16.508 0.543 12.983 1.00 90.56 132 ARG A C 1
ATOM 973 O O . ARG A 1 132 ? -17.010 0.206 14.049 1.00 90.56 132 ARG A O 1
ATOM 980 N N . TYR A 1 133 ? -15.195 0.697 12.816 1.00 93.12 133 TYR A N 1
ATOM 981 C CA . TYR A 1 133 ? -14.234 0.505 13.901 1.00 93.12 133 TYR A CA 1
ATOM 982 C C . TYR A 1 133 ? -14.486 1.479 15.062 1.00 93.12 133 TYR A C 1
ATOM 984 O O . TYR A 1 133 ? -14.575 1.063 16.214 1.00 93.12 133 TYR A O 1
ATOM 992 N N . GLN A 1 134 ? -14.684 2.769 14.769 1.00 93.75 134 GLN A N 1
ATOM 993 C CA . GLN A 1 134 ? -15.008 3.774 15.789 1.00 93.75 134 GLN A CA 1
ATOM 994 C C . GLN A 1 134 ? -16.321 3.463 16.521 1.00 93.75 134 GLN A C 1
ATOM 996 O O . GLN A 1 134 ? -16.381 3.573 17.747 1.00 93.75 134 GLN A O 1
ATOM 1001 N N . GLN A 1 135 ? -17.356 3.045 15.789 1.00 96.00 135 GLN A N 1
ATOM 1002 C CA . GLN A 1 135 ? -18.630 2.626 16.377 1.00 96.00 135 GLN A CA 1
ATOM 1003 C C . GLN A 1 135 ? -18.443 1.414 17.296 1.00 96.00 135 GLN A C 1
ATOM 1005 O O . GLN A 1 135 ? -18.863 1.464 18.450 1.00 96.00 135 GLN A O 1
ATOM 1010 N N . ALA A 1 136 ? -17.729 0.383 16.839 1.00 93.94 136 ALA A N 1
ATOM 1011 C CA . ALA A 1 136 ? -17.461 -0.818 17.624 1.00 93.94 136 ALA A CA 1
ATOM 1012 C C . ALA A 1 136 ? -16.706 -0.508 18.928 1.00 93.94 136 ALA A C 1
ATOM 1014 O O . ALA A 1 136 ? -17.069 -1.022 19.985 1.00 93.94 136 ALA A O 1
ATOM 1015 N N . LEU A 1 137 ? -15.710 0.386 18.893 1.00 95.81 137 LEU A N 1
ATOM 1016 C CA . LEU A 1 137 ? -15.025 0.837 20.109 1.00 95.81 137 LEU A CA 1
ATOM 1017 C C . LEU A 1 137 ? -15.985 1.534 21.080 1.00 95.81 137 LEU A C 1
ATOM 1019 O O . LEU A 1 137 ? -15.990 1.214 22.267 1.00 95.81 137 LEU A O 1
ATOM 1023 N N . SER A 1 138 ? -16.842 2.428 20.575 1.00 96.56 138 SER A N 1
ATOM 1024 C CA . SER A 1 138 ? -17.831 3.119 21.410 1.00 96.56 138 SER A CA 1
ATOM 1025 C C . SER A 1 138 ? -18.858 2.161 22.029 1.00 96.56 138 SER A C 1
ATOM 1027 O O . SER A 1 138 ? -19.316 2.376 23.151 1.00 96.56 138 SER A O 1
ATOM 1029 N N . ASP A 1 139 ? -19.204 1.081 21.329 1.00 95.94 139 ASP A N 1
ATOM 1030 C CA . ASP A 1 139 ? -20.132 0.056 21.809 1.00 95.94 139 ASP A CA 1
ATOM 1031 C C . ASP A 1 139 ? -19.493 -0.794 22.906 1.00 95.94 139 ASP A C 1
ATOM 1033 O O . ASP A 1 139 ? -20.122 -1.049 23.935 1.00 95.94 139 ASP A O 1
ATOM 1037 N N . ILE A 1 140 ? -18.224 -1.173 22.724 1.00 95.19 140 ILE A N 1
ATOM 1038 C CA . ILE A 1 140 ? -17.432 -1.889 23.730 1.00 95.19 140 ILE A CA 1
ATOM 1039 C C . ILE A 1 140 ? -17.298 -1.041 24.998 1.00 95.19 140 ILE A C 1
ATOM 1041 O O . ILE A 1 140 ? -17.514 -1.548 26.099 1.00 95.19 140 ILE A O 1
ATOM 1045 N N . ASP A 1 141 ? -17.003 0.252 24.860 1.00 95.31 141 ASP A N 1
ATOM 1046 C CA . ASP A 1 141 ? -16.866 1.164 25.997 1.00 95.31 141 ASP A CA 1
ATOM 1047 C C . ASP A 1 141 ? -18.185 1.316 26.761 1.00 95.31 141 ASP A C 1
ATOM 1049 O O . ASP A 1 141 ? -18.204 1.241 27.993 1.00 95.31 141 ASP A O 1
ATOM 1053 N N . ARG A 1 142 ? -19.309 1.451 26.044 1.00 96.62 142 ARG A N 1
ATOM 1054 C CA . ARG A 1 142 ? -20.647 1.495 26.651 1.00 96.62 142 ARG A CA 1
ATOM 1055 C C . ARG A 1 142 ? -21.001 0.189 27.358 1.00 96.62 142 ARG A C 1
ATOM 1057 O O . ARG A 1 142 ? -21.523 0.231 28.469 1.00 96.62 142 ARG A O 1
ATOM 1064 N N . ALA A 1 143 ? -20.696 -0.958 26.756 1.00 95.75 143 ALA A N 1
ATOM 1065 C CA . ALA A 1 143 ? -20.938 -2.265 27.360 1.00 95.75 143 ALA A CA 1
ATOM 1066 C C . ALA A 1 143 ? -20.085 -2.482 28.621 1.00 95.75 143 ALA A C 1
ATOM 1068 O O . ALA A 1 143 ? -20.577 -3.030 29.609 1.00 95.75 143 ALA A O 1
ATOM 1069 N N . GLN A 1 144 ? -18.832 -2.016 28.616 1.00 96.38 144 GLN A N 1
ATOM 1070 C CA . GLN A 1 144 ? -17.950 -2.071 29.781 1.00 96.38 144 GLN A CA 1
ATOM 1071 C C . GLN A 1 144 ? -18.458 -1.147 30.898 1.00 96.38 144 GLN A C 1
ATOM 1073 O O . GLN A 1 144 ? -18.532 -1.565 32.052 1.00 96.38 144 GLN A O 1
ATOM 1078 N N . ALA A 1 145 ? -18.850 0.088 30.565 1.00 94.94 145 ALA A N 1
ATOM 1079 C CA . ALA A 1 145 ? -19.391 1.050 31.526 1.00 94.94 145 ALA A CA 1
ATOM 1080 C C . ALA A 1 145 ? -20.720 0.583 32.144 1.00 94.94 145 ALA A C 1
ATOM 1082 O O . ALA A 1 145 ? -20.959 0.798 33.329 1.00 94.94 145 ALA A O 1
ATOM 1083 N N . ALA A 1 146 ? -21.561 -0.102 31.364 1.00 95.88 146 ALA A N 1
ATOM 1084 C CA . ALA A 1 146 ? -22.799 -0.719 31.837 1.00 95.88 146 ALA A CA 1
ATOM 1085 C C . ALA A 1 146 ? -22.574 -2.013 32.650 1.00 95.88 146 ALA A C 1
ATOM 1087 O O . ALA A 1 146 ? -23.537 -2.590 33.150 1.00 95.88 146 ALA A O 1
ATOM 1088 N N . GLY A 1 147 ? -21.330 -2.496 32.762 1.00 94.12 147 GLY A N 1
ATOM 1089 C CA . GLY A 1 147 ? -20.995 -3.751 33.440 1.00 94.12 147 GLY A CA 1
ATOM 1090 C C . GLY A 1 147 ? -21.443 -5.013 32.695 1.00 94.12 147 GLY A C 1
ATOM 1091 O O . GLY A 1 147 ? -21.399 -6.101 33.263 1.00 94.12 147 GLY A O 1
ATOM 1092 N N . ALA A 1 148 ? -21.865 -4.891 31.431 1.00 95.69 148 ALA A N 1
ATOM 1093 C CA . ALA A 1 148 ? -22.306 -6.014 30.604 1.00 95.69 148 ALA A CA 1
ATOM 1094 C C . ALA A 1 148 ? -21.139 -6.915 30.155 1.00 95.69 148 ALA A C 1
ATOM 1096 O O . ALA A 1 148 ? -21.349 -8.089 29.855 1.00 95.69 148 ALA A O 1
ATOM 1097 N N . ILE A 1 149 ? -19.917 -6.373 30.118 1.00 95.69 149 ILE A N 1
ATOM 1098 C CA . ILE A 1 149 ? -18.676 -7.103 29.827 1.00 95.69 149 ILE A CA 1
ATOM 1099 C C . ILE A 1 149 ? -17.592 -6.750 30.848 1.00 95.69 149 ILE A C 1
ATOM 1101 O O . ILE A 1 149 ? -17.533 -5.626 31.352 1.00 95.69 149 ILE A O 1
ATOM 1105 N N . SER A 1 150 ? -16.704 -7.701 31.140 1.00 96.62 150 SER A N 1
ATOM 1106 C CA . SER A 1 150 ? -15.537 -7.451 31.991 1.00 96.62 150 SER A CA 1
ATOM 1107 C C . SER A 1 150 ? -14.449 -6.660 31.250 1.00 96.62 150 SER A C 1
ATOM 1109 O O . SER A 1 150 ? -14.397 -6.638 30.020 1.00 96.62 150 SER A O 1
ATOM 1111 N N . GLY A 1 151 ? -13.510 -6.059 31.991 1.00 92.44 151 GLY A N 1
ATOM 1112 C CA . GLY A 1 151 ? -12.364 -5.362 31.389 1.00 92.44 151 GLY A CA 1
ATOM 1113 C C . GLY A 1 151 ? -11.484 -6.263 30.509 1.00 92.44 151 GLY A C 1
ATOM 1114 O O . GLY A 1 151 ? -11.003 -5.816 29.471 1.00 92.44 151 GLY A O 1
ATOM 1115 N N . SER A 1 152 ? -11.321 -7.544 30.865 1.00 93.94 152 SER A N 1
ATOM 1116 C CA . SER A 1 152 ? -10.603 -8.510 30.020 1.00 93.94 152 SER A CA 1
ATOM 1117 C C . SER A 1 152 ? -11.365 -8.826 28.730 1.00 93.94 152 SER A C 1
ATOM 1119 O O . SER A 1 152 ? -10.772 -8.823 27.656 1.00 93.94 152 SER A O 1
ATOM 1121 N N . GLN A 1 153 ? -12.688 -9.000 28.806 1.00 94.75 153 GLN A N 1
ATOM 1122 C CA . GLN A 1 153 ? -13.536 -9.224 27.631 1.00 94.75 153 GLN A CA 1
ATOM 1123 C C . GLN A 1 153 ? -13.574 -8.006 26.699 1.00 94.75 153 GLN A C 1
ATOM 1125 O O . GLN A 1 153 ? -13.588 -8.167 25.478 1.00 94.75 153 GLN A O 1
ATOM 1130 N N . ALA A 1 154 ? -13.557 -6.791 27.255 1.00 93.56 154 ALA A N 1
ATOM 1131 C CA . ALA A 1 154 ? -13.465 -5.555 26.484 1.00 93.56 154 ALA A CA 1
ATOM 1132 C C . ALA A 1 154 ? -12.125 -5.449 25.738 1.00 93.56 154 ALA A C 1
ATOM 1134 O O . ALA A 1 154 ? -12.108 -5.089 24.563 1.00 93.56 154 ALA A O 1
ATOM 1135 N N . LEU A 1 155 ? -11.008 -5.818 26.377 1.00 94.00 155 LEU A N 1
ATOM 1136 C CA . LEU A 1 155 ? -9.694 -5.860 25.725 1.00 94.00 155 LEU A CA 1
ATOM 1137 C C . LEU A 1 155 ? -9.661 -6.860 24.563 1.00 94.00 155 LEU A C 1
ATOM 1139 O O . LEU A 1 155 ? -9.230 -6.499 23.468 1.00 94.00 155 LEU A O 1
ATOM 1143 N N . ASP A 1 156 ? -10.178 -8.074 24.762 1.00 95.19 156 ASP A N 1
ATOM 1144 C CA . ASP A 1 156 ? -10.259 -9.085 23.701 1.00 95.19 156 ASP A CA 1
ATOM 1145 C C . ASP A 1 156 ? -11.175 -8.644 22.549 1.00 95.19 156 ASP A C 1
ATOM 1147 O O . ASP A 1 156 ? -10.908 -8.930 21.379 1.00 95.19 156 ASP A O 1
ATOM 1151 N N . ALA A 1 157 ? -12.265 -7.933 22.853 1.00 94.38 157 ALA A N 1
ATOM 1152 C CA . ALA A 1 157 ? -13.135 -7.340 21.843 1.00 94.38 157 ALA A CA 1
ATOM 1153 C C . ALA A 1 157 ? -12.399 -6.266 21.031 1.00 94.38 157 ALA A C 1
ATOM 1155 O O . ALA A 1 157 ? -12.360 -6.370 19.807 1.00 94.38 157 ALA A O 1
ATOM 1156 N N . ARG A 1 158 ? -11.727 -5.308 21.686 1.00 94.88 158 ARG A N 1
ATOM 1157 C CA . ARG A 1 158 ? -10.944 -4.267 20.997 1.00 94.88 158 ARG A CA 1
ATOM 1158 C C . ARG A 1 158 ? -9.863 -4.873 20.104 1.00 94.88 158 ARG A C 1
ATOM 1160 O O . ARG A 1 158 ? -9.725 -4.462 18.960 1.00 94.88 158 ARG A O 1
ATOM 1167 N N . LEU A 1 159 ? -9.152 -5.896 20.584 1.00 95.81 159 LEU A N 1
ATOM 1168 C CA . LEU A 1 159 ? -8.099 -6.563 19.814 1.00 95.81 159 LEU A CA 1
ATOM 1169 C C . LEU A 1 159 ? -8.642 -7.252 18.549 1.00 95.81 159 LEU A C 1
ATOM 1171 O O . LEU A 1 159 ? -7.986 -7.244 17.508 1.00 95.81 159 LEU A O 1
ATOM 1175 N N . ARG A 1 160 ? -9.837 -7.855 18.629 1.00 94.44 160 ARG A N 1
ATOM 1176 C CA . ARG A 1 160 ? -10.519 -8.440 17.463 1.00 94.44 160 ARG A CA 1
ATOM 1177 C C . ARG A 1 160 ? -10.914 -7.370 16.449 1.00 94.44 160 ARG A C 1
ATOM 1179 O O . ARG A 1 160 ? -10.657 -7.564 15.264 1.00 94.44 160 ARG A O 1
ATOM 1186 N N . GLU A 1 161 ? -11.464 -6.251 16.911 1.00 93.50 161 GLU A N 1
ATOM 1187 C CA . GLU A 1 161 ? -11.843 -5.134 16.039 1.00 93.50 161 GLU A CA 1
ATOM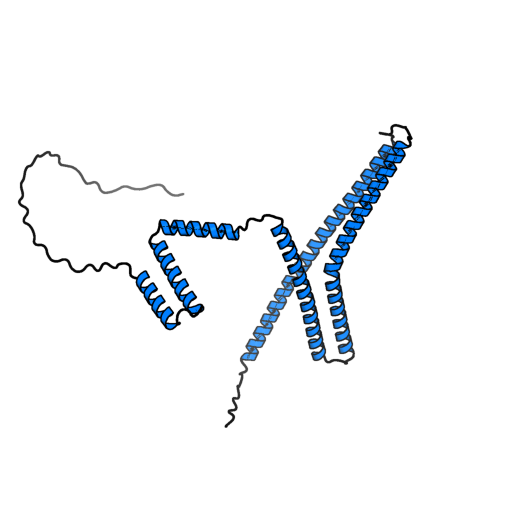 1188 C C . GLU A 1 161 ? -10.625 -4.490 15.364 1.00 93.50 161 GLU A C 1
ATOM 1190 O O . GLU A 1 161 ? -10.657 -4.220 14.164 1.00 93.50 161 GLU A O 1
ATOM 1195 N N . THR A 1 162 ? -9.512 -4.311 16.088 1.00 93.81 162 THR A N 1
ATOM 1196 C CA . THR A 1 162 ? -8.265 -3.787 15.506 1.00 93.81 162 THR A CA 1
ATOM 1197 C C . THR A 1 162 ? -7.752 -4.696 14.391 1.00 93.81 162 THR A C 1
ATOM 1199 O O . THR A 1 162 ? -7.461 -4.212 13.300 1.00 93.81 162 THR A O 1
ATOM 1202 N N . ARG A 1 163 ? -7.721 -6.017 14.610 1.00 94.62 163 ARG A N 1
ATOM 1203 C CA . ARG A 1 163 ? -7.312 -6.983 13.574 1.00 94.62 163 ARG A CA 1
ATOM 1204 C C . ARG A 1 163 ? -8.234 -6.944 12.355 1.00 94.62 163 ARG A C 1
ATOM 1206 O O . ARG A 1 163 ? -7.752 -6.949 11.229 1.00 94.62 163 ARG A O 1
ATOM 1213 N N . ALA A 1 164 ? -9.548 -6.852 12.563 1.00 91.31 164 ALA A N 1
ATOM 1214 C CA . ALA A 1 164 ? -10.509 -6.750 11.466 1.00 91.31 164 ALA A CA 1
ATOM 1215 C C . ALA A 1 164 ? -10.307 -5.469 10.631 1.00 91.31 164 ALA A C 1
ATOM 1217 O O . ALA A 1 164 ? -10.398 -5.505 9.400 1.00 91.31 164 ALA A O 1
ATOM 1218 N N . TYR A 1 165 ? -9.992 -4.345 11.282 1.00 91.19 165 TYR A N 1
ATOM 1219 C CA . TYR A 1 165 ? -9.667 -3.087 10.610 1.00 91.19 165 TYR A CA 1
ATOM 1220 C C . TYR A 1 165 ? -8.338 -3.158 9.833 1.00 91.19 165 TYR A C 1
ATOM 1222 O O . TYR A 1 165 ? -8.262 -2.717 8.681 1.00 91.19 165 TYR A O 1
ATOM 1230 N N . GLU A 1 166 ? -7.301 -3.756 10.422 1.00 92.25 166 GLU A N 1
ATOM 1231 C CA . GLU A 1 166 ? -6.008 -3.994 9.764 1.00 92.25 166 GLU A CA 1
ATOM 1232 C C . GLU A 1 166 ? -6.150 -4.909 8.539 1.00 92.25 166 GLU A C 1
ATOM 1234 O O . GLU A 1 166 ? -5.580 -4.625 7.479 1.00 92.25 166 GLU A O 1
ATOM 1239 N N . ASP A 1 167 ? -6.964 -5.962 8.637 1.00 91.31 167 ASP A N 1
ATOM 1240 C CA . ASP A 1 167 ? -7.265 -6.873 7.531 1.00 91.31 167 ASP A CA 1
ATOM 1241 C C . ASP A 1 167 ? -7.995 -6.156 6.386 1.00 91.31 167 ASP A C 1
ATOM 1243 O O . ASP A 1 167 ? -7.650 -6.334 5.208 1.00 91.31 167 ASP A O 1
ATOM 1247 N N . ALA A 1 168 ? -8.982 -5.314 6.714 1.00 88.81 168 ALA A N 1
ATOM 1248 C CA . ALA A 1 168 ? -9.698 -4.496 5.739 1.00 88.81 168 ALA A CA 1
ATOM 1249 C C . ALA A 1 168 ? -8.748 -3.523 5.021 1.00 88.81 168 ALA A C 1
ATOM 1251 O O . ALA A 1 168 ? -8.760 -3.444 3.789 1.00 88.81 168 ALA A O 1
ATOM 1252 N N . THR A 1 169 ? -7.872 -2.856 5.774 1.00 88.44 169 THR A N 1
ATOM 1253 C CA . THR A 1 169 ? -6.866 -1.925 5.241 1.00 88.44 169 THR A CA 1
ATOM 1254 C C . THR A 1 169 ? -5.883 -2.651 4.320 1.00 88.44 169 THR A C 1
ATOM 1256 O O . THR A 1 169 ? -5.733 -2.288 3.153 1.00 88.44 169 THR A O 1
ATOM 1259 N N . SER A 1 170 ? -5.315 -3.767 4.779 1.00 89.81 170 SER A N 1
ATOM 1260 C CA . SER A 1 170 ? -4.372 -4.590 4.011 1.00 89.81 170 SER A CA 1
ATOM 1261 C C . SER A 1 170 ? -4.993 -5.159 2.730 1.00 89.81 170 SER A C 1
ATOM 1263 O O . SER A 1 170 ? -4.314 -5.385 1.724 1.00 89.81 170 SER A O 1
ATOM 1265 N N . LYS A 1 171 ? -6.298 -5.454 2.733 1.00 88.00 171 LYS A N 1
ATOM 1266 C CA . LYS A 1 171 ? -7.021 -5.885 1.529 1.00 88.00 171 LYS A CA 1
ATOM 1267 C C . LYS A 1 171 ? -7.143 -4.745 0.517 1.00 88.00 171 LYS A C 1
ATOM 1269 O O . LYS A 1 171 ? -6.868 -4.969 -0.662 1.00 88.00 171 LYS A O 1
ATOM 1274 N N . ILE A 1 172 ? -7.513 -3.545 0.967 1.00 85.75 172 ILE A N 1
ATOM 1275 C CA . ILE A 1 172 ? -7.621 -2.355 0.110 1.00 85.75 172 ILE A CA 1
ATOM 1276 C C . ILE A 1 172 ? -6.255 -2.010 -0.495 1.00 85.75 172 ILE A C 1
ATOM 1278 O O . ILE A 1 172 ? -6.157 -1.799 -1.704 1.00 85.75 172 ILE A O 1
ATOM 1282 N N . GLU A 1 173 ? -5.187 -2.043 0.301 1.00 86.81 173 GLU A N 1
ATOM 1283 C CA . GLU A 1 173 ? -3.821 -1.808 -0.175 1.00 86.81 173 GLU A CA 1
ATOM 1284 C C . GLU A 1 173 ? -3.392 -2.821 -1.238 1.00 86.81 173 GLU A C 1
ATOM 1286 O O . GLU A 1 173 ? -2.894 -2.433 -2.296 1.00 86.81 173 GLU A O 1
ATOM 1291 N N . ARG A 1 174 ? -3.643 -4.119 -1.009 1.00 88.62 174 ARG A N 1
ATOM 1292 C CA . ARG A 1 174 ? -3.349 -5.175 -1.993 1.00 88.62 174 ARG A CA 1
ATOM 1293 C C . ARG A 1 174 ? -4.119 -4.976 -3.295 1.00 88.62 174 ARG A C 1
ATOM 1295 O O . ARG A 1 174 ? -3.546 -5.148 -4.369 1.00 88.62 174 ARG A O 1
ATOM 1302 N N . MET A 1 175 ? -5.388 -4.576 -3.222 1.00 84.12 175 MET A N 1
ATOM 1303 C CA . MET A 1 175 ? -6.187 -4.251 -4.407 1.00 84.12 175 MET A CA 1
ATOM 1304 C C . MET A 1 175 ? -5.643 -3.018 -5.144 1.00 84.12 175 MET A C 1
ATOM 1306 O O . MET A 1 175 ? -5.548 -3.029 -6.371 1.00 84.12 175 MET A O 1
ATOM 1310 N N . GLY A 1 176 ? -5.228 -1.979 -4.415 1.00 84.81 176 GLY A N 1
ATOM 1311 C CA . GLY A 1 176 ? -4.596 -0.790 -4.986 1.00 84.81 176 GLY A CA 1
ATOM 1312 C C . GLY A 1 176 ? -3.255 -1.099 -5.657 1.00 84.81 176 GLY A C 1
ATOM 1313 O O . GLY A 1 176 ? -3.006 -0.653 -6.776 1.00 84.81 176 GLY A O 1
ATOM 1314 N N . ALA A 1 177 ? -2.411 -1.910 -5.018 1.00 84.94 177 ALA A N 1
ATOM 1315 C CA . ALA A 1 177 ? -1.147 -2.376 -5.580 1.00 84.94 177 ALA A CA 1
ATOM 1316 C C . ALA A 1 177 ? -1.363 -3.238 -6.833 1.00 84.94 177 ALA A C 1
ATOM 1318 O O . ALA A 1 177 ? -0.683 -3.031 -7.836 1.00 84.94 177 ALA A O 1
ATOM 1319 N N . ALA A 1 178 ? -2.347 -4.143 -6.816 1.00 84.25 178 ALA A N 1
ATOM 1320 C CA . ALA A 1 178 ? -2.716 -4.946 -7.980 1.00 84.25 178 ALA A CA 1
ATOM 1321 C C . ALA A 1 178 ? -3.218 -4.075 -9.145 1.00 84.25 178 ALA A C 1
ATOM 1323 O O . ALA A 1 178 ? -2.815 -4.290 -10.286 1.00 84.25 178 ALA A O 1
ATOM 1324 N N . SER A 1 179 ? -4.032 -3.053 -8.862 1.00 83.56 179 SER A N 1
ATOM 1325 C CA . SER A 1 179 ? -4.498 -2.088 -9.866 1.00 83.56 179 SER A CA 1
ATOM 1326 C C . SER A 1 179 ? -3.337 -1.293 -10.477 1.00 83.56 179 SER A C 1
ATOM 1328 O O . SER A 1 179 ? -3.217 -1.206 -11.700 1.00 83.56 179 SER A O 1
ATOM 1330 N N . LYS A 1 180 ? -2.408 -0.798 -9.646 1.00 82.19 180 LYS A N 1
ATOM 1331 C CA . LYS A 1 180 ? -1.181 -0.128 -10.111 1.00 82.19 180 LYS A CA 1
ATOM 1332 C C . LYS A 1 180 ? -0.312 -1.054 -10.959 1.00 82.19 180 LYS A C 1
ATOM 1334 O O . LYS A 1 180 ? 0.149 -0.642 -12.017 1.00 82.19 180 LYS A O 1
ATOM 1339 N N . ALA A 1 181 ? -0.114 -2.300 -10.535 1.00 85.38 181 ALA A N 1
ATOM 1340 C CA . ALA A 1 181 ? 0.655 -3.284 -11.289 1.00 85.38 181 ALA A CA 1
ATOM 1341 C C . ALA A 1 181 ? -0.004 -3.615 -12.638 1.00 85.38 181 ALA A C 1
ATOM 1343 O O . ALA A 1 181 ? 0.688 -3.714 -13.648 1.00 85.38 181 ALA A O 1
ATOM 1344 N N . ALA A 1 182 ? -1.335 -3.726 -12.687 1.00 84.56 182 ALA A N 1
ATOM 1345 C CA . ALA A 1 182 ? -2.081 -3.947 -13.925 1.00 84.56 182 ALA A CA 1
ATOM 1346 C C . ALA A 1 182 ? -1.998 -2.742 -14.881 1.00 84.56 182 ALA A C 1
ATOM 1348 O O . ALA A 1 182 ? -1.803 -2.919 -16.088 1.00 84.56 182 ALA A O 1
ATOM 1349 N N . ALA A 1 183 ? -2.089 -1.519 -14.350 1.00 82.00 183 ALA A N 1
ATOM 1350 C CA . ALA A 1 183 ? -1.883 -0.294 -15.118 1.00 82.00 183 ALA A CA 1
ATOM 1351 C C . ALA A 1 183 ? -0.446 -0.217 -15.655 1.00 82.00 183 ALA A C 1
ATOM 1353 O O . ALA A 1 183 ? -0.249 -0.002 -16.849 1.00 82.00 183 ALA A O 1
ATOM 1354 N N . GLN A 1 184 ? 0.551 -0.499 -14.812 1.00 82.38 184 GLN A N 1
ATOM 1355 C CA . GLN A 1 184 ? 1.956 -0.530 -15.211 1.00 82.38 184 GLN A CA 1
ATOM 1356 C C . GLN A 1 184 ? 2.219 -1.599 -16.274 1.00 82.38 184 GLN A C 1
ATOM 1358 O O . GLN A 1 184 ? 2.907 -1.330 -17.250 1.00 82.38 184 GLN A O 1
ATOM 1363 N N . ALA A 1 185 ? 1.639 -2.793 -16.142 1.00 82.31 185 ALA A N 1
ATOM 1364 C CA . ALA A 1 185 ? 1.749 -3.842 -17.151 1.00 82.31 185 ALA A CA 1
ATOM 1365 C C . ALA A 1 185 ? 1.114 -3.423 -18.486 1.00 82.31 185 ALA A C 1
ATOM 1367 O O . ALA A 1 185 ? 1.640 -3.753 -19.545 1.00 82.31 185 ALA A O 1
ATOM 1368 N N . SER A 1 186 ? 0.013 -2.670 -18.452 1.00 81.19 186 SER A N 1
ATOM 1369 C CA . SER A 1 186 ? -0.631 -2.135 -19.658 1.00 81.19 186 SER A CA 1
ATOM 1370 C C . SER A 1 186 ? 0.241 -1.075 -20.336 1.00 81.19 186 SER A C 1
ATOM 1372 O O . SER A 1 186 ? 0.441 -1.133 -21.548 1.00 81.19 186 SER A O 1
ATOM 1374 N N . VAL A 1 187 ? 0.843 -0.175 -19.551 1.00 82.50 187 VAL A N 1
ATOM 1375 C CA . VAL A 1 187 ? 1.814 0.814 -20.042 1.00 82.50 187 VAL A CA 1
ATOM 1376 C C . VAL A 1 187 ? 3.065 0.134 -20.592 1.00 82.50 187 VAL A C 1
ATOM 1378 O O . VAL A 1 187 ? 3.517 0.516 -21.662 1.00 82.50 187 VAL A O 1
ATOM 1381 N N . ASN A 1 188 ? 3.586 -0.905 -19.937 1.00 77.62 188 ASN A N 1
ATOM 1382 C CA . ASN A 1 188 ? 4.750 -1.665 -20.403 1.00 77.62 188 ASN A CA 1
ATOM 1383 C C . ASN A 1 188 ? 4.467 -2.467 -21.686 1.00 77.62 188 ASN A C 1
ATOM 1385 O O . ASN A 1 188 ? 5.400 -2.810 -22.399 1.00 77.62 188 ASN A O 1
ATOM 1389 N N . ARG A 1 189 ? 3.202 -2.797 -21.988 1.00 75.44 189 ARG A N 1
ATOM 1390 C CA . ARG A 1 189 ? 2.822 -3.406 -23.279 1.00 75.44 189 ARG A CA 1
ATOM 1391 C C . ARG A 1 189 ? 2.739 -2.378 -24.405 1.00 75.44 189 ARG A C 1
ATOM 1393 O O . ARG A 1 189 ? 2.992 -2.724 -25.551 1.00 75.44 189 ARG A O 1
ATOM 1400 N N . GLN A 1 190 ? 2.323 -1.150 -24.094 1.00 76.56 190 GLN A N 1
ATOM 1401 C CA . GLN A 1 190 ? 2.153 -0.071 -25.077 1.00 76.56 190 GLN A CA 1
ATOM 1402 C C . GLN A 1 190 ? 3.450 0.706 -25.317 1.00 76.56 190 GLN A C 1
ATOM 1404 O O . GLN A 1 190 ? 3.734 1.140 -26.429 1.00 76.56 190 GLN A O 1
ATOM 1409 N N . THR A 1 191 ? 4.250 0.860 -24.269 1.00 73.81 191 THR A N 1
ATOM 1410 C CA . THR A 1 191 ? 5.596 1.413 -24.322 1.00 73.81 191 THR A CA 1
A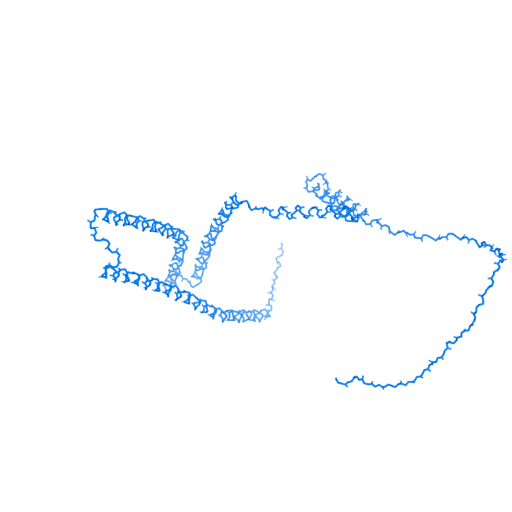TOM 1411 C C . THR A 1 191 ? 6.533 0.256 -24.614 1.00 73.81 191 THR A C 1
ATOM 1413 O O . THR A 1 191 ? 6.635 -0.649 -23.793 1.00 73.81 191 THR A O 1
ATOM 1416 N N . ILE A 1 192 ? 7.234 0.273 -25.750 1.00 66.38 192 ILE A N 1
ATOM 1417 C CA . ILE A 1 192 ? 8.386 -0.609 -25.977 1.00 66.38 192 ILE A CA 1
ATOM 1418 C C . ILE A 1 192 ? 9.450 -0.188 -24.958 1.00 66.38 192 ILE A C 1
ATOM 1420 O O . ILE A 1 192 ? 10.296 0.655 -25.239 1.00 66.38 192 ILE A O 1
ATOM 1424 N N . VAL A 1 193 ? 9.349 -0.685 -23.730 1.00 64.62 193 VAL A N 1
ATOM 1425 C CA . VAL A 1 193 ? 10.419 -0.600 -22.745 1.00 64.62 193 VAL A CA 1
ATOM 1426 C C . VAL A 1 193 ? 11.356 -1.741 -23.114 1.00 64.62 193 VAL A C 1
ATOM 1428 O O . VAL A 1 193 ? 10.941 -2.894 -22.988 1.00 64.62 193 VAL A O 1
ATOM 1431 N N . PRO A 1 194 ? 12.576 -1.466 -23.615 1.00 65.19 194 PRO A N 1
ATOM 1432 C CA . PRO A 1 194 ? 13.547 -2.523 -23.846 1.00 65.19 194 PRO A CA 1
ATOM 1433 C C . PRO A 1 194 ? 13.727 -3.284 -22.538 1.00 65.19 194 PRO A C 1
ATOM 1435 O O . PRO A 1 194 ? 13.901 -2.658 -21.482 1.00 65.19 194 PRO A O 1
ATOM 1438 N N . ASP A 1 195 ? 13.637 -4.610 -22.594 1.00 74.44 195 ASP A N 1
ATOM 1439 C CA . ASP A 1 195 ? 13.905 -5.454 -21.439 1.00 74.44 195 ASP A CA 1
ATOM 1440 C C . ASP A 1 195 ? 15.404 -5.394 -21.139 1.00 74.44 195 ASP A C 1
ATOM 1442 O O . ASP A 1 195 ? 16.191 -6.254 -21.529 1.00 74.44 195 ASP A O 1
ATOM 1446 N N . ARG A 1 196 ? 15.806 -4.336 -20.428 1.00 73.06 196 ARG A N 1
ATOM 1447 C CA . ARG A 1 196 ? 17.201 -4.121 -20.050 1.00 73.06 196 ARG A CA 1
ATOM 1448 C C . ARG A 1 196 ? 17.749 -5.294 -19.240 1.00 73.06 196 ARG A C 1
ATOM 1450 O O . ARG A 1 196 ? 18.960 -5.463 -19.206 1.00 73.06 196 ARG A O 1
ATOM 1457 N N . GLY A 1 197 ? 16.898 -6.078 -18.572 1.00 81.06 197 GLY A N 1
ATOM 1458 C CA . GLY A 1 197 ? 17.322 -7.281 -17.862 1.00 81.06 197 GLY A CA 1
ATOM 1459 C C . GLY A 1 197 ? 17.813 -8.353 -18.830 1.00 81.06 197 GLY A C 1
ATOM 1460 O O . GLY A 1 197 ? 18.911 -8.880 -18.645 1.00 81.06 197 GLY A O 1
ATOM 1461 N N . ALA A 1 198 ? 17.044 -8.616 -19.887 1.00 80.69 198 ALA A N 1
ATOM 1462 C CA . ALA A 1 198 ? 17.445 -9.516 -20.965 1.00 80.69 198 ALA A CA 1
ATOM 1463 C C . ALA A 1 198 ? 18.703 -9.012 -21.694 1.00 80.69 198 ALA A C 1
ATOM 1465 O O . ALA A 1 198 ? 19.628 -9.793 -21.920 1.00 80.69 198 ALA A O 1
ATOM 1466 N N . ASP A 1 199 ? 18.789 -7.709 -21.975 1.00 76.81 199 ASP A N 1
ATOM 1467 C CA . ASP A 1 199 ? 19.958 -7.115 -22.639 1.00 76.81 199 ASP A CA 1
ATOM 1468 C C . ASP A 1 199 ? 21.228 -7.213 -21.775 1.00 76.81 199 ASP A C 1
ATOM 1470 O O . ASP A 1 199 ? 22.307 -7.538 -22.272 1.00 76.81 199 ASP A O 1
ATOM 1474 N N . VAL A 1 200 ? 21.117 -6.969 -20.463 1.00 84.69 200 VAL A N 1
ATOM 1475 C CA . VAL A 1 200 ? 22.238 -7.095 -19.517 1.00 84.69 200 VAL A CA 1
ATOM 1476 C C . VAL A 1 200 ? 22.670 -8.552 -19.362 1.00 84.69 200 VAL A C 1
ATOM 1478 O O . VAL A 1 200 ? 23.870 -8.819 -19.292 1.00 84.69 200 VAL A O 1
ATOM 1481 N N . ALA A 1 201 ? 21.724 -9.495 -19.339 1.00 87.56 201 ALA A N 1
ATOM 1482 C CA . ALA A 1 201 ? 22.036 -10.921 -19.309 1.00 87.56 201 ALA A CA 1
ATOM 1483 C C . ALA A 1 201 ? 22.778 -11.353 -20.583 1.00 87.56 201 ALA A C 1
ATOM 1485 O O . ALA A 1 201 ? 23.844 -11.959 -20.486 1.00 87.56 201 ALA A O 1
ATOM 1486 N N . ALA A 1 202 ? 22.284 -10.957 -21.761 1.00 87.75 202 ALA A N 1
ATOM 1487 C CA . ALA A 1 202 ? 22.936 -11.231 -23.040 1.00 87.75 202 ALA A CA 1
ATOM 1488 C C . ALA A 1 202 ? 24.345 -10.617 -23.111 1.00 87.75 202 ALA A C 1
ATOM 1490 O O . ALA A 1 202 ? 25.297 -11.275 -23.527 1.00 87.75 202 ALA A O 1
ATOM 1491 N N . TYR A 1 203 ? 24.507 -9.379 -22.637 1.00 88.12 203 TYR A N 1
ATOM 1492 C CA . TYR A 1 203 ? 25.814 -8.730 -22.552 1.00 88.12 203 TYR A CA 1
ATOM 1493 C C . TYR A 1 203 ? 26.779 -9.469 -21.608 1.00 88.12 203 TYR A C 1
ATOM 1495 O O . TYR A 1 203 ? 27.959 -9.630 -21.925 1.00 88.12 203 TYR A O 1
ATOM 1503 N N . GLY A 1 204 ? 26.286 -9.948 -20.461 1.00 91.69 204 GLY A N 1
ATOM 1504 C CA . GLY A 1 204 ? 27.062 -10.767 -19.529 1.00 91.69 204 GLY A CA 1
ATOM 1505 C C . GLY A 1 204 ? 27.530 -12.085 -20.151 1.00 91.69 204 GLY A C 1
ATOM 1506 O O . GLY A 1 204 ? 28.706 -12.431 -20.035 1.00 91.69 204 GLY A O 1
ATOM 1507 N N . GLU A 1 205 ? 26.648 -12.778 -20.876 1.00 90.38 205 GLU A N 1
ATOM 1508 C CA . GLU A 1 205 ? 26.993 -14.012 -21.590 1.00 90.38 205 GLU A CA 1
ATOM 1509 C C . GLU A 1 205 ? 28.078 -13.792 -22.649 1.00 90.38 205 GLU A C 1
ATOM 1511 O O . GLU A 1 205 ? 29.013 -14.589 -22.745 1.00 90.38 205 GLU A O 1
ATOM 1516 N N . GLU A 1 206 ? 27.994 -12.711 -23.427 1.00 91.56 206 GLU A N 1
ATOM 1517 C CA . GLU A 1 206 ? 29.022 -12.382 -24.421 1.00 91.56 206 GLU A CA 1
ATOM 1518 C C . GLU A 1 206 ? 30.379 -12.096 -23.769 1.00 91.56 206 GLU A C 1
ATOM 1520 O O . GLU A 1 206 ? 31.427 -12.524 -24.264 1.00 91.56 206 GLU A O 1
ATOM 1525 N N . LEU A 1 207 ? 30.379 -11.432 -22.613 1.00 90.12 207 LEU A N 1
ATOM 1526 C CA . LEU A 1 207 ? 31.600 -11.151 -21.867 1.00 90.12 207 LEU A CA 1
ATOM 1527 C C . LEU A 1 207 ? 32.242 -12.431 -21.311 1.00 90.12 207 LEU A C 1
ATOM 1529 O O . LEU A 1 207 ? 33.466 -12.586 -21.370 1.00 90.12 207 LEU A O 1
ATOM 1533 N N . ASP A 1 208 ? 31.432 -13.371 -20.827 1.00 88.56 208 ASP A N 1
ATOM 1534 C CA . ASP A 1 208 ? 31.906 -14.677 -20.370 1.00 88.56 208 ASP A CA 1
ATOM 1535 C C . ASP A 1 208 ? 32.412 -15.543 -21.535 1.00 88.56 208 ASP A C 1
ATOM 1537 O O . ASP A 1 208 ? 33.479 -16.151 -21.419 1.00 88.56 208 ASP A O 1
ATOM 1541 N N . ARG A 1 209 ? 31.747 -15.532 -22.702 1.00 87.12 209 ARG A N 1
ATOM 1542 C CA . ARG A 1 209 ? 32.260 -16.180 -23.930 1.00 87.12 209 ARG A CA 1
ATOM 1543 C C . ARG A 1 209 ? 33.618 -15.612 -24.335 1.00 87.12 209 ARG A C 1
ATOM 1545 O O . ARG A 1 209 ? 34.533 -16.363 -24.685 1.00 87.12 209 ARG A O 1
ATOM 1552 N N . LEU A 1 210 ? 33.777 -14.291 -24.251 1.00 91.25 210 LEU A N 1
ATOM 1553 C CA . LEU A 1 210 ? 35.035 -13.622 -24.562 1.00 91.25 210 LEU A CA 1
ATOM 1554 C C . LEU A 1 210 ? 36.141 -14.025 -23.576 1.00 91.25 210 LEU A C 1
ATOM 1556 O O . LEU A 1 210 ? 37.253 -14.351 -23.991 1.00 91.25 210 LEU A O 1
ATOM 1560 N N . ARG A 1 211 ? 35.837 -14.076 -22.274 1.00 88.56 211 ARG A N 1
ATOM 1561 C CA . ARG A 1 211 ? 36.776 -14.551 -21.244 1.00 88.56 211 ARG A CA 1
ATOM 1562 C C . ARG A 1 211 ? 37.162 -16.010 -21.443 1.00 88.56 211 ARG A C 1
ATOM 1564 O O . ARG A 1 211 ? 38.341 -16.327 -21.319 1.00 88.56 211 ARG A O 1
ATOM 1571 N N . ALA A 1 212 ? 36.218 -16.876 -21.800 1.00 90.44 212 ALA A N 1
ATOM 1572 C CA . ALA A 1 212 ? 36.493 -18.280 -22.099 1.00 90.44 212 ALA A CA 1
ATOM 1573 C C . ALA A 1 212 ? 37.432 -18.442 -23.300 1.00 90.44 212 ALA A C 1
ATOM 1575 O O . ALA A 1 212 ? 38.309 -19.301 -23.279 1.00 90.44 212 ALA A O 1
ATOM 1576 N N . LYS A 1 213 ? 37.313 -17.575 -24.312 1.00 86.69 213 LYS A N 1
ATOM 1577 C CA . LYS A 1 213 ? 38.206 -17.582 -25.477 1.00 86.69 213 LYS A CA 1
ATOM 1578 C C . LYS A 1 213 ? 39.652 -17.214 -25.128 1.00 86.69 213 LYS A C 1
ATOM 1580 O O . LYS A 1 213 ? 40.572 -17.762 -25.728 1.00 86.69 213 LYS A O 1
ATOM 1585 N N . TYR A 1 214 ? 39.856 -16.288 -24.190 1.00 88.38 214 TYR A N 1
ATOM 1586 C CA . TYR A 1 214 ? 41.188 -15.745 -23.885 1.00 88.38 214 TYR A CA 1
ATOM 1587 C C . TYR A 1 214 ? 41.811 -16.262 -22.581 1.00 88.38 214 TYR A C 1
ATOM 1589 O O . TYR A 1 214 ? 43.005 -16.065 -22.366 1.00 88.38 214 TYR A O 1
ATOM 1597 N N . SER A 1 215 ? 41.047 -16.941 -21.722 1.00 87.69 215 SER A N 1
ATOM 1598 C CA . SER A 1 215 ? 41.532 -17.527 -20.471 1.00 87.69 215 SER A CA 1
ATOM 1599 C C . SER A 1 215 ? 41.233 -19.031 -20.425 1.00 87.69 215 SER A C 1
ATOM 1601 O O . SER A 1 215 ? 40.095 -19.425 -20.146 1.00 87.69 215 SER A O 1
ATOM 1603 N N . PRO A 1 216 ? 42.240 -19.903 -20.641 1.00 84.56 216 PRO A N 1
ATOM 1604 C CA . PRO A 1 216 ? 42.035 -21.353 -20.626 1.00 84.56 216 PRO A CA 1
ATOM 1605 C C . PRO A 1 216 ? 41.578 -21.864 -19.252 1.00 84.56 216 PRO A C 1
ATOM 1607 O O . PRO A 1 216 ? 40.814 -22.823 -19.166 1.00 84.56 216 PRO A O 1
ATOM 1610 N N . LEU A 1 217 ? 41.987 -21.192 -18.171 1.00 87.56 217 LEU A N 1
ATOM 1611 C CA . LEU A 1 217 ? 41.551 -21.517 -16.813 1.00 87.56 217 LEU A CA 1
ATOM 1612 C C . LEU A 1 217 ? 40.064 -21.198 -16.599 1.00 87.56 217 LEU A C 1
ATOM 1614 O O . LEU A 1 217 ? 39.358 -21.986 -15.975 1.00 87.56 217 LEU A O 1
ATOM 1618 N N . PHE A 1 218 ? 39.570 -20.088 -17.157 1.00 85.50 218 PHE A N 1
ATOM 1619 C CA . PHE A 1 218 ? 38.150 -19.734 -17.088 1.00 85.50 218 PHE A CA 1
ATOM 1620 C C . PHE A 1 218 ? 37.284 -20.728 -17.878 1.00 85.50 218 PHE A C 1
ATOM 1622 O O . PHE A 1 218 ? 36.265 -21.189 -17.369 1.00 85.50 218 PHE A O 1
ATOM 1629 N N . ALA A 1 219 ? 37.721 -21.142 -19.072 1.00 84.94 219 ALA A N 1
ATOM 1630 C CA . ALA A 1 219 ? 37.026 -22.162 -19.864 1.00 84.94 219 ALA A CA 1
ATOM 1631 C C . ALA A 1 219 ? 36.969 -23.530 -19.152 1.00 84.94 219 ALA A C 1
ATOM 1633 O O . ALA A 1 219 ? 35.925 -24.192 -19.135 1.00 84.94 219 ALA A O 1
ATOM 1634 N N . ALA A 1 220 ? 38.071 -23.942 -18.514 1.00 86.94 220 ALA A N 1
ATOM 1635 C CA . ALA A 1 220 ? 38.122 -25.166 -17.714 1.00 86.94 220 ALA A CA 1
ATOM 1636 C C . ALA A 1 220 ? 37.190 -25.088 -16.491 1.00 86.94 220 ALA A C 1
ATOM 1638 O O . ALA A 1 220 ? 36.458 -26.036 -16.200 1.00 86.94 220 ALA A O 1
ATOM 1639 N N . GLN A 1 221 ? 37.159 -23.938 -15.811 1.00 87.50 221 GLN A N 1
ATOM 1640 C CA . GLN A 1 221 ? 36.261 -23.689 -14.685 1.00 87.50 221 GLN A CA 1
ATOM 1641 C C . GLN A 1 221 ? 34.785 -23.721 -15.106 1.00 87.50 221 GLN A C 1
ATOM 1643 O O . GLN A 1 221 ? 33.968 -24.343 -14.425 1.00 87.50 221 GLN A O 1
ATOM 1648 N N . GLN A 1 222 ? 34.437 -23.102 -16.236 1.00 86.06 222 GLN A N 1
ATOM 1649 C CA . GLN A 1 222 ? 33.073 -23.098 -16.764 1.00 86.06 222 GLN A CA 1
ATOM 1650 C C . GLN A 1 222 ? 32.609 -24.516 -17.124 1.00 86.06 222 GLN A C 1
ATOM 1652 O O . GLN A 1 222 ? 31.513 -24.924 -16.740 1.00 86.06 222 GLN A O 1
ATOM 1657 N N . SER A 1 223 ? 33.478 -25.302 -17.765 1.00 87.06 223 SER A N 1
ATOM 1658 C CA . SER A 1 223 ? 33.216 -26.710 -18.096 1.00 87.06 223 SER A CA 1
ATOM 1659 C C . SER A 1 223 ? 33.001 -27.568 -16.842 1.00 87.06 223 SER A C 1
ATOM 1661 O O . SER A 1 223 ? 32.087 -28.389 -16.797 1.00 87.06 223 SER A O 1
ATOM 1663 N N . TYR A 1 224 ? 33.797 -27.346 -15.791 1.00 90.38 224 TYR A N 1
ATOM 1664 C CA . TYR A 1 224 ? 33.640 -28.017 -14.497 1.00 90.38 224 TYR A CA 1
ATOM 1665 C C . TYR A 1 224 ? 32.290 -27.701 -13.832 1.00 90.38 224 TYR A C 1
ATOM 1667 O O . TYR A 1 224 ? 31.605 -28.605 -13.344 1.00 90.38 224 TYR A O 1
ATOM 1675 N N . LEU A 1 225 ? 31.879 -26.428 -13.829 1.00 90.19 225 LEU A N 1
ATOM 1676 C CA . LEU A 1 225 ? 30.594 -26.009 -13.264 1.00 90.19 225 LEU A CA 1
ATOM 1677 C C . LEU A 1 225 ? 29.405 -26.568 -14.057 1.00 90.19 225 LEU A C 1
ATOM 1679 O O . LEU A 1 225 ? 28.445 -27.036 -13.441 1.00 90.19 225 LEU A O 1
ATOM 1683 N N . ALA A 1 226 ? 29.490 -26.579 -15.391 1.00 91.00 226 ALA A N 1
ATOM 1684 C CA . ALA A 1 226 ? 28.471 -27.164 -16.260 1.00 91.00 226 ALA A CA 1
ATOM 1685 C C . ALA A 1 226 ? 28.277 -28.663 -15.972 1.00 91.00 226 ALA A C 1
ATOM 1687 O O . ALA A 1 226 ? 27.163 -29.093 -15.673 1.00 91.00 226 ALA A O 1
ATOM 1688 N N . GLN A 1 227 ? 29.369 -29.434 -15.915 1.00 92.31 227 GLN A N 1
ATOM 1689 C CA . GLN A 1 227 ? 29.329 -30.870 -15.606 1.00 92.31 227 GLN A CA 1
ATOM 1690 C C . GLN A 1 227 ? 28.721 -31.159 -14.224 1.00 92.31 227 GLN A C 1
ATOM 1692 O O . GLN A 1 227 ? 27.949 -32.105 -14.057 1.00 92.31 227 GLN A O 1
ATOM 1697 N N . LEU A 1 228 ? 29.023 -30.341 -13.209 1.00 91.56 228 LEU A N 1
ATOM 1698 C CA . LEU A 1 228 ? 28.390 -30.476 -11.892 1.00 91.56 228 LEU A CA 1
ATOM 1699 C C . LEU A 1 228 ? 26.895 -30.140 -11.917 1.00 91.56 228 LEU A C 1
ATOM 1701 O O . LEU A 1 228 ? 26.118 -30.781 -11.203 1.00 91.56 228 LEU A O 1
ATOM 1705 N N . GLY A 1 229 ? 26.496 -29.141 -12.705 1.00 90.38 229 GLY A N 1
ATOM 1706 C CA . GLY A 1 229 ? 25.097 -28.783 -12.921 1.00 90.38 229 GLY A CA 1
ATOM 1707 C C . GLY A 1 229 ? 24.309 -29.931 -13.547 1.00 90.38 229 GLY A C 1
ATOM 1708 O O . GLY A 1 229 ? 23.277 -30.326 -13.007 1.00 90.38 229 GLY A O 1
ATOM 1709 N N . GLU A 1 230 ? 24.840 -30.530 -14.612 1.00 92.06 230 GLU A N 1
ATOM 1710 C CA . GLU A 1 230 ? 24.248 -31.685 -15.296 1.00 92.06 230 GLU A CA 1
ATOM 1711 C C . GLU A 1 230 ? 24.087 -32.890 -14.363 1.00 92.06 230 GLU A C 1
ATOM 1713 O O . GLU A 1 230 ? 23.007 -33.475 -14.295 1.00 92.06 230 GLU A O 1
ATOM 1718 N N . ILE A 1 231 ? 25.116 -33.220 -13.571 1.00 91.12 231 ILE A N 1
ATOM 1719 C CA . ILE A 1 231 ? 25.058 -34.322 -12.595 1.00 91.12 231 ILE A CA 1
ATOM 1720 C C . ILE A 1 231 ? 23.956 -34.079 -11.555 1.00 91.12 231 ILE A C 1
ATOM 1722 O O . ILE A 1 231 ? 23.191 -34.991 -11.234 1.00 91.12 231 ILE A O 1
ATOM 1726 N N . ARG A 1 232 ? 23.849 -32.852 -11.026 1.00 91.62 232 ARG A N 1
ATOM 1727 C CA . ARG A 1 232 ? 22.813 -32.490 -10.043 1.00 91.62 232 ARG A CA 1
ATOM 1728 C C . ARG A 1 232 ? 21.417 -32.522 -10.651 1.00 91.62 232 ARG A C 1
ATOM 1730 O O . ARG A 1 232 ? 20.492 -33.009 -10.007 1.00 91.62 232 ARG A O 1
ATOM 1737 N N . GLN A 1 233 ? 21.263 -32.022 -11.874 1.00 91.81 233 GLN A N 1
ATOM 1738 C CA . GLN A 1 233 ? 19.979 -32.014 -12.562 1.00 91.81 233 GLN A CA 1
ATOM 1739 C C . GLN A 1 233 ? 19.520 -33.438 -12.884 1.00 91.81 233 GLN A C 1
ATOM 1741 O O . GLN A 1 233 ? 18.378 -33.780 -12.592 1.00 91.81 233 GLN A O 1
ATOM 1746 N N . ALA A 1 234 ? 20.414 -34.290 -13.389 1.00 91.50 234 ALA A N 1
ATOM 1747 C CA . ALA A 1 234 ? 20.142 -35.701 -13.643 1.00 91.50 234 ALA A CA 1
ATOM 1748 C C . ALA A 1 234 ? 19.759 -36.464 -12.361 1.00 91.50 234 ALA A C 1
ATOM 1750 O O . ALA A 1 234 ? 18.833 -37.271 -12.382 1.00 91.50 234 ALA A O 1
ATOM 1751 N N . ALA A 1 235 ? 20.395 -36.160 -11.225 1.00 90.12 235 ALA A N 1
ATOM 1752 C CA . ALA A 1 235 ? 19.999 -36.715 -9.930 1.00 90.12 235 ALA A CA 1
ATOM 1753 C C . ALA A 1 235 ? 18.619 -36.209 -9.466 1.00 90.12 235 ALA A C 1
ATOM 1755 O O . ALA A 1 235 ? 17.830 -36.971 -8.911 1.00 90.12 235 ALA A O 1
ATOM 1756 N N . LYS A 1 236 ? 18.303 -34.929 -9.710 1.00 90.88 236 LYS A N 1
ATOM 1757 C CA . LYS A 1 236 ? 17.024 -34.305 -9.333 1.00 90.88 236 LYS A CA 1
ATOM 1758 C C . LYS A 1 236 ? 15.839 -34.865 -10.122 1.00 90.88 236 LYS A C 1
ATOM 1760 O O . LYS A 1 236 ? 14.771 -35.043 -9.550 1.00 90.88 236 LYS A O 1
ATOM 1765 N N . VAL A 1 237 ? 16.023 -35.140 -11.413 1.00 93.62 237 VAL A N 1
ATOM 1766 C CA . VAL A 1 237 ? 14.987 -35.740 -12.275 1.00 93.62 237 VAL A CA 1
ATOM 1767 C C . VAL A 1 237 ? 14.946 -37.272 -12.185 1.00 93.62 237 VAL A C 1
ATOM 1769 O O . VAL A 1 237 ? 14.154 -37.898 -12.879 1.00 93.62 237 VAL A O 1
ATOM 1772 N N . GLY A 1 238 ? 15.792 -37.881 -11.344 1.00 89.81 238 GLY A N 1
ATOM 1773 C CA . GLY A 1 238 ? 15.834 -39.330 -11.122 1.00 89.81 238 GLY A CA 1
ATOM 1774 C C . GLY A 1 238 ? 16.544 -40.139 -12.213 1.00 89.81 238 GLY A C 1
ATOM 1775 O O . GLY A 1 238 ? 16.514 -41.363 -12.168 1.00 89.81 238 GLY A O 1
ATOM 1776 N N . ALA A 1 239 ? 17.208 -39.485 -13.172 1.00 90.00 239 ALA A N 1
ATOM 1777 C CA . ALA A 1 239 ? 17.997 -40.146 -14.216 1.00 90.00 239 ALA A CA 1
ATOM 1778 C C . ALA A 1 239 ? 19.322 -40.735 -13.690 1.00 90.00 239 ALA A C 1
ATOM 1780 O O . ALA A 1 239 ? 19.916 -41.594 -14.337 1.00 90.00 239 ALA A O 1
ATOM 1781 N N . LEU A 1 240 ? 19.790 -40.277 -12.524 1.00 86.50 240 LEU A N 1
ATOM 1782 C CA . LEU A 1 240 ? 20.931 -40.835 -11.795 1.00 86.50 240 LEU A CA 1
ATOM 1783 C C . LEU A 1 240 ? 20.539 -41.114 -10.345 1.00 86.50 240 LEU A C 1
ATOM 1785 O O . LEU A 1 240 ? 19.925 -40.272 -9.687 1.00 86.50 240 LEU A O 1
ATOM 1789 N N . ALA A 1 241 ? 20.970 -42.259 -9.819 1.00 90.50 241 ALA A N 1
ATOM 1790 C CA . ALA A 1 241 ? 20.897 -42.523 -8.387 1.00 90.50 241 ALA A CA 1
ATOM 1791 C C . ALA A 1 241 ? 21.803 -41.544 -7.610 1.00 90.50 241 ALA A C 1
ATOM 1793 O O . ALA A 1 241 ? 22.865 -41.141 -8.095 1.00 90.50 241 ALA A O 1
ATOM 1794 N N . GLN A 1 242 ? 21.409 -41.173 -6.386 1.00 83.94 242 GLN A N 1
ATOM 1795 C CA . GLN A 1 242 ? 22.119 -40.171 -5.571 1.00 83.94 242 GLN A CA 1
ATOM 1796 C C . GLN A 1 242 ? 23.586 -40.553 -5.303 1.00 83.94 242 GLN A C 1
ATOM 1798 O O . GLN A 1 242 ? 24.486 -39.721 -5.442 1.00 83.94 242 GLN A O 1
ATOM 1803 N N . ASP A 1 243 ? 23.849 -41.826 -5.011 1.00 86.12 243 ASP A N 1
ATOM 1804 C CA . ASP A 1 243 ? 25.206 -42.330 -4.767 1.00 86.12 243 ASP A CA 1
ATOM 1805 C C . ASP A 1 243 ? 26.075 -42.294 -6.031 1.00 86.12 243 ASP A C 1
ATOM 1807 O O . ASP A 1 243 ? 27.271 -41.974 -5.994 1.00 86.12 243 ASP A O 1
ATOM 1811 N N . GLU A 1 244 ? 25.457 -42.554 -7.183 1.00 87.25 244 GLU A N 1
ATOM 1812 C CA . GLU A 1 244 ? 26.124 -42.504 -8.475 1.00 87.25 244 GLU A CA 1
ATOM 1813 C C . GLU A 1 244 ? 26.478 -41.062 -8.856 1.00 87.25 244 GLU A C 1
ATOM 1815 O O . GLU A 1 244 ? 27.617 -40.789 -9.254 1.00 87.25 244 GLU A O 1
ATOM 1820 N N . ALA A 1 245 ? 25.553 -40.122 -8.647 1.00 84.50 245 ALA A N 1
ATOM 1821 C CA . ALA A 1 245 ? 25.785 -38.694 -8.831 1.00 84.50 245 ALA A CA 1
ATOM 1822 C C . ALA A 1 245 ? 26.918 -38.179 -7.923 1.00 84.50 245 ALA A C 1
ATOM 1824 O O . ALA A 1 245 ? 27.812 -37.466 -8.388 1.00 84.50 245 ALA A O 1
ATOM 1825 N N . ALA A 1 246 ? 26.958 -38.609 -6.656 1.00 86.19 246 ALA A N 1
ATOM 1826 C CA . ALA A 1 246 ? 28.039 -38.270 -5.730 1.00 86.19 246 ALA A CA 1
ATOM 1827 C C . ALA A 1 246 ? 29.402 -38.817 -6.198 1.00 86.19 246 ALA A C 1
ATOM 1829 O O . ALA A 1 246 ? 30.416 -38.118 -6.120 1.00 86.19 246 ALA A O 1
ATOM 1830 N N . SER A 1 247 ? 29.443 -40.044 -6.730 1.00 88.25 247 SER A N 1
ATOM 1831 C CA . SER A 1 247 ? 30.671 -40.632 -7.282 1.00 88.25 247 SER A CA 1
ATOM 1832 C C . SER A 1 247 ? 31.176 -39.881 -8.522 1.00 88.25 247 SER A C 1
ATOM 1834 O O . SER A 1 247 ? 32.375 -39.619 -8.641 1.00 88.25 247 SER A O 1
ATOM 1836 N N . ARG A 1 248 ? 30.262 -39.474 -9.413 1.00 88.31 248 ARG A N 1
ATOM 1837 C CA . ARG A 1 248 ? 30.561 -38.714 -10.635 1.00 88.31 248 ARG A CA 1
ATOM 1838 C C . ARG A 1 248 ? 31.074 -37.311 -10.299 1.00 88.31 248 ARG A C 1
ATOM 1840 O O . ARG A 1 248 ? 32.108 -36.907 -10.824 1.00 88.31 248 ARG A O 1
ATOM 1847 N N . ALA A 1 249 ? 30.444 -36.618 -9.349 1.00 87.44 249 ALA A N 1
ATOM 1848 C CA . ALA A 1 249 ? 30.888 -35.300 -8.893 1.00 87.44 249 ALA A CA 1
ATOM 1849 C C . ALA A 1 249 ? 32.293 -35.331 -8.258 1.00 87.44 249 ALA A C 1
ATOM 1851 O O . ALA A 1 249 ? 33.090 -34.416 -8.473 1.00 87.44 249 ALA A O 1
ATOM 1852 N N . ARG A 1 250 ? 32.629 -36.397 -7.512 1.00 87.25 250 ARG A N 1
ATOM 1853 C CA . ARG A 1 250 ? 33.985 -36.599 -6.968 1.00 87.25 250 ARG A CA 1
ATOM 1854 C C . ARG A 1 250 ? 35.035 -36.730 -8.074 1.00 87.25 250 ARG A C 1
ATOM 1856 O O . ARG A 1 250 ? 36.090 -36.113 -7.965 1.00 87.25 250 ARG A O 1
ATOM 1863 N N . ARG A 1 251 ? 34.736 -37.471 -9.149 1.00 86.50 251 ARG A N 1
ATOM 1864 C CA . ARG A 1 251 ? 35.643 -37.619 -10.303 1.00 86.50 251 ARG A CA 1
ATOM 1865 C C . ARG A 1 251 ? 35.873 -36.293 -11.030 1.00 86.50 251 ARG A C 1
ATOM 1867 O O . ARG A 1 251 ? 37.018 -35.937 -11.273 1.00 86.50 251 ARG A O 1
ATOM 1874 N N . VAL A 1 252 ? 34.803 -35.536 -11.276 1.00 88.56 252 VAL A N 1
ATOM 1875 C CA . VAL A 1 252 ? 34.861 -34.214 -11.927 1.00 88.56 252 VAL A CA 1
ATOM 1876 C C . VAL A 1 252 ? 35.679 -33.206 -11.098 1.00 88.56 252 VAL A C 1
ATOM 1878 O O . VAL A 1 252 ? 36.439 -32.410 -11.646 1.00 88.56 252 VAL A O 1
ATOM 1881 N N . ARG A 1 253 ? 35.603 -33.273 -9.760 1.00 86.12 253 ARG A N 1
ATOM 1882 C CA . ARG A 1 253 ? 36.442 -32.460 -8.858 1.00 86.12 253 ARG A CA 1
ATOM 1883 C C . ARG A 1 253 ? 37.913 -32.868 -8.890 1.00 86.12 253 ARG A C 1
ATOM 1885 O O . ARG A 1 253 ? 38.777 -31.997 -8.894 1.00 86.12 253 ARG A O 1
ATOM 1892 N N . ALA A 1 254 ? 38.194 -34.168 -8.923 1.00 84.00 254 ALA A N 1
ATOM 1893 C CA . ALA A 1 254 ? 39.560 -34.678 -8.997 1.00 84.00 254 ALA A CA 1
ATOM 1894 C C . ALA A 1 254 ? 40.249 -34.275 -10.314 1.00 84.00 254 ALA A C 1
ATOM 1896 O O . ALA A 1 254 ? 41.402 -33.857 -10.289 1.00 84.00 254 ALA A O 1
ATOM 1897 N N . SER A 1 255 ? 39.534 -34.314 -11.445 1.00 79.25 255 SER A N 1
ATOM 1898 C CA . SER A 1 255 ? 40.078 -33.892 -12.743 1.00 79.25 255 SER A CA 1
ATOM 1899 C C . SER A 1 255 ? 40.303 -32.380 -12.850 1.00 79.25 255 SER A C 1
ATOM 1901 O O . SER A 1 255 ? 41.233 -31.958 -13.527 1.00 79.25 255 SER A O 1
ATOM 1903 N N . ALA A 1 256 ? 39.497 -31.558 -12.170 1.00 76.12 256 ALA A N 1
ATOM 1904 C CA . ALA A 1 256 ? 39.667 -30.101 -12.165 1.00 76.12 256 ALA A CA 1
ATOM 1905 C C . ALA A 1 256 ? 40.819 -29.617 -11.256 1.00 76.12 256 ALA A C 1
ATOM 1907 O O . ALA A 1 256 ? 41.371 -28.547 -11.491 1.00 76.12 256 ALA A O 1
ATOM 1908 N N . GLY A 1 257 ? 41.192 -30.394 -10.231 1.00 65.69 257 GLY A N 1
ATOM 1909 C CA . GLY A 1 257 ? 42.287 -30.076 -9.301 1.00 65.69 257 GLY A CA 1
ATOM 1910 C C . GLY A 1 257 ? 43.661 -30.657 -9.671 1.00 65.69 257 GLY A C 1
ATOM 1911 O O . GLY A 1 257 ? 44.625 -30.416 -8.953 1.00 65.69 257 GLY A O 1
ATOM 1912 N N . GLY A 1 258 ? 43.769 -31.428 -10.759 1.00 52.09 258 GLY A N 1
ATOM 1913 C CA . GLY A 1 258 ? 44.954 -32.229 -11.111 1.00 52.09 258 GLY A CA 1
ATOM 1914 C C . GLY A 1 258 ? 46.011 -31.555 -12.001 1.00 52.09 258 GLY A C 1
ATOM 1915 O O . GLY A 1 258 ? 46.731 -32.252 -12.711 1.00 52.09 258 GLY A O 1
ATOM 1916 N N . GLY A 1 259 ? 46.102 -30.222 -12.016 1.00 45.69 259 GLY A N 1
ATOM 1917 C CA . GLY A 1 259 ? 47.056 -29.468 -12.845 1.00 45.69 259 GLY A CA 1
ATOM 1918 C C . GLY A 1 259 ? 48.425 -29.240 -12.182 1.00 45.69 259 GLY A C 1
ATOM 1919 O O . GLY A 1 259 ? 48.614 -28.241 -11.502 1.00 45.69 259 GLY A O 1
ATOM 1920 N N . SER A 1 260 ? 49.366 -30.160 -12.421 1.00 41.50 260 SER A N 1
ATOM 1921 C CA . SER A 1 260 ? 50.842 -30.041 -12.343 1.00 41.50 260 SER A CA 1
ATOM 1922 C C . SER A 1 260 ? 51.512 -29.427 -11.093 1.00 41.50 260 SER A C 1
ATOM 1924 O O . SER A 1 260 ? 51.855 -28.246 -11.071 1.00 41.50 260 SER A O 1
ATOM 1926 N N . VAL A 1 261 ? 51.933 -30.288 -10.160 1.00 35.69 261 VAL A N 1
ATOM 1927 C CA . VAL A 1 261 ? 53.303 -30.212 -9.621 1.00 35.69 261 VAL A CA 1
ATOM 1928 C C . VAL A 1 261 ? 54.116 -31.215 -10.433 1.00 35.69 261 VAL A C 1
ATOM 1930 O O . VAL A 1 261 ? 53.962 -32.421 -10.269 1.00 35.69 261 VAL A O 1
ATOM 1933 N N . GLN A 1 262 ? 54.918 -30.723 -11.378 1.00 43.78 262 GLN A N 1
ATOM 1934 C CA . GLN A 1 262 ? 55.968 -31.533 -11.990 1.00 43.78 262 GLN A CA 1
ATOM 1935 C C . GLN A 1 262 ? 57.008 -31.807 -10.905 1.00 43.78 262 GLN A C 1
ATOM 1937 O O . GLN A 1 262 ? 57.810 -30.946 -10.546 1.00 43.78 262 GLN A O 1
ATOM 1942 N N . GLU A 1 263 ? 56.917 -32.998 -10.336 1.00 38.72 263 GLU A N 1
ATOM 1943 C CA . GLU A 1 263 ? 57.877 -33.581 -9.417 1.00 38.72 263 GLU A CA 1
ATOM 1944 C C . GLU A 1 263 ? 59.233 -33.697 -10.131 1.00 38.72 263 GLU A C 1
ATOM 1946 O O . GLU A 1 263 ? 59.437 -34.524 -11.020 1.00 38.72 263 GLU A O 1
ATOM 1951 N N . TRP A 1 264 ? 60.161 -32.804 -9.786 1.00 37.75 264 TRP A N 1
ATOM 1952 C CA . TRP A 1 264 ? 61.558 -32.899 -10.197 1.00 37.75 264 TRP A CA 1
ATOM 1953 C C . TRP A 1 264 ? 62.217 -34.061 -9.443 1.00 37.75 264 TRP A C 1
ATOM 1955 O O . TRP A 1 264 ? 62.734 -33.884 -8.342 1.00 37.75 264 TRP A O 1
ATOM 1965 N N . GLY A 1 265 ? 62.211 -35.251 -10.044 1.00 41.09 265 GLY A N 1
ATOM 1966 C CA . GLY A 1 265 ? 63.084 -36.354 -9.636 1.00 41.09 265 GLY A CA 1
ATOM 1967 C C . GLY A 1 265 ? 64.574 -36.012 -9.846 1.00 41.09 265 GLY A C 1
ATOM 1968 O O . GLY A 1 265 ? 64.906 -35.184 -10.703 1.00 41.09 265 GLY A O 1
ATOM 1969 N N . PRO A 1 266 ? 65.496 -36.614 -9.071 1.00 47.44 266 PRO A N 1
ATOM 1970 C CA . PRO A 1 266 ? 66.912 -36.251 -9.083 1.00 47.44 266 PRO A CA 1
ATOM 1971 C C . PRO A 1 266 ? 67.575 -36.596 -10.427 1.00 47.44 266 PRO A C 1
ATOM 1973 O O . PRO A 1 266 ? 67.453 -37.709 -10.936 1.00 47.44 266 PRO A O 1
ATOM 1976 N N . ARG A 1 267 ? 68.292 -35.624 -11.008 1.00 41.53 267 ARG A N 1
ATOM 1977 C CA . ARG A 1 267 ? 69.023 -35.772 -12.279 1.00 41.53 267 ARG A CA 1
ATOM 1978 C C . ARG A 1 267 ? 70.209 -36.743 -12.119 1.00 41.53 267 ARG A C 1
ATOM 1980 O O . ARG A 1 267 ? 70.950 -36.596 -11.148 1.00 41.53 267 ARG A O 1
ATOM 1987 N N . PRO A 1 268 ? 70.458 -37.666 -13.067 1.00 46.94 268 PRO A N 1
ATOM 1988 C CA . PRO A 1 268 ? 71.655 -38.497 -13.048 1.00 46.94 268 PRO A CA 1
ATOM 1989 C C . PRO A 1 268 ? 72.899 -37.673 -13.418 1.00 46.94 268 PRO A C 1
ATOM 1991 O O . PRO A 1 268 ? 72.853 -36.771 -14.256 1.00 46.94 268 PRO A O 1
ATOM 1994 N N . HIS A 1 269 ? 74.007 -37.985 -12.749 1.00 46.38 269 HIS A N 1
ATOM 1995 C CA . HIS A 1 269 ? 75.312 -37.346 -12.892 1.00 46.38 269 HIS A CA 1
ATOM 1996 C C . HIS A 1 269 ? 75.856 -37.448 -14.330 1.00 46.38 269 HIS A C 1
ATOM 1998 O O . HIS A 1 269 ? 75.998 -38.547 -14.856 1.00 46.38 269 HIS A O 1
ATOM 2004 N N . HIS A 1 270 ? 76.228 -36.313 -14.932 1.00 41.28 270 HIS A N 1
ATOM 2005 C CA . HIS A 1 270 ? 77.107 -36.272 -16.104 1.00 41.28 270 HIS A CA 1
ATOM 2006 C C . HIS A 1 270 ? 78.524 -35.856 -15.677 1.00 41.28 270 HIS A C 1
ATOM 2008 O O . HIS A 1 270 ? 78.707 -34.870 -14.962 1.00 41.28 270 HIS A O 1
ATOM 2014 N N . GLU A 1 271 ? 79.503 -36.649 -16.113 1.00 38.22 271 GLU A N 1
ATOM 2015 C CA . GLU A 1 271 ? 80.951 -36.473 -15.948 1.00 38.22 271 GLU A CA 1
ATOM 2016 C C . GLU A 1 271 ? 81.490 -35.135 -16.503 1.00 38.22 271 GLU A C 1
ATOM 2018 O O . GLU A 1 271 ? 80.912 -34.564 -17.433 1.00 38.22 271 GLU A O 1
ATOM 2023 N N . PRO A 1 272 ? 82.643 -34.643 -16.005 1.00 44.59 272 PRO A N 1
ATOM 2024 C CA . PRO A 1 272 ? 83.259 -33.418 -16.498 1.00 44.59 272 PRO A CA 1
ATOM 2025 C C . PRO A 1 272 ? 84.093 -33.665 -17.769 1.00 44.59 272 PRO A C 1
ATOM 2027 O O . PRO A 1 272 ? 85.133 -34.326 -17.743 1.00 44.59 272 PRO A O 1
ATOM 2030 N N . ILE A 1 273 ? 83.687 -33.058 -18.887 1.00 39.72 273 ILE A N 1
ATOM 2031 C CA . ILE A 1 273 ? 84.490 -32.996 -20.117 1.00 39.72 273 ILE A CA 1
ATOM 2032 C C . ILE A 1 273 ? 85.619 -31.967 -19.937 1.00 39.72 273 ILE A C 1
ATOM 2034 O O . ILE A 1 273 ? 85.390 -30.785 -19.680 1.00 39.72 273 ILE A O 1
ATOM 2038 N N . ARG A 1 274 ? 86.866 -32.429 -20.091 1.00 42.00 274 ARG A N 1
ATOM 2039 C CA . ARG A 1 274 ? 88.097 -31.622 -20.083 1.00 42.00 274 ARG A CA 1
ATOM 2040 C C . ARG A 1 274 ? 88.090 -30.600 -21.232 1.00 42.00 274 ARG A C 1
ATOM 2042 O O . ARG A 1 274 ? 88.183 -30.983 -22.396 1.00 42.00 274 ARG A O 1
ATOM 2049 N N . HIS A 1 275 ? 88.073 -29.304 -20.919 1.00 35.28 275 HIS A N 1
ATOM 2050 C CA . HIS A 1 275 ? 88.276 -28.248 -21.915 1.00 35.28 275 HIS A CA 1
ATOM 2051 C C . HIS A 1 275 ? 89.763 -28.074 -22.257 1.00 35.28 275 HIS A C 1
ATOM 2053 O O . HIS A 1 275 ? 90.581 -27.681 -21.425 1.00 35.28 275 HIS A O 1
ATOM 2059 N N . ARG A 1 276 ? 90.105 -28.347 -23.520 1.00 36.75 276 ARG A N 1
ATOM 2060 C CA . ARG A 1 276 ? 91.403 -28.051 -24.134 1.00 36.75 276 ARG A CA 1
ATOM 2061 C C . ARG A 1 276 ? 91.433 -26.561 -24.496 1.00 36.75 276 ARG A C 1
ATOM 2063 O O . ARG A 1 276 ? 90.717 -26.125 -25.392 1.00 36.75 276 ARG A O 1
ATOM 2070 N N . PHE A 1 277 ? 92.244 -25.787 -23.781 1.00 32.69 277 PHE A N 1
ATOM 2071 C CA . PHE A 1 277 ? 92.548 -24.391 -24.097 1.00 32.69 277 PHE A CA 1
ATOM 2072 C C . PHE A 1 277 ? 93.251 -24.293 -25.464 1.00 32.69 277 PHE A C 1
ATOM 2074 O O . PHE A 1 277 ? 94.266 -24.956 -25.697 1.00 32.69 277 PHE A O 1
ATOM 2081 N N . HIS A 1 278 ? 92.751 -23.430 -26.349 1.00 36.28 278 HIS A N 1
ATOM 2082 C CA . HIS A 1 278 ? 93.527 -22.878 -27.458 1.00 36.28 278 HIS A CA 1
ATOM 2083 C C . HIS A 1 278 ? 93.444 -21.354 -27.419 1.00 36.28 278 HIS A C 1
ATOM 2085 O O . HIS A 1 278 ? 92.380 -20.751 -27.522 1.00 36.28 278 HIS A O 1
ATOM 2091 N N . VAL A 1 279 ? 94.614 -20.766 -27.192 1.00 37.12 279 VAL A N 1
ATOM 2092 C CA . VAL A 1 279 ? 94.895 -19.339 -27.080 1.00 37.12 279 VAL A CA 1
ATOM 2093 C C . VAL A 1 279 ? 95.124 -18.789 -28.479 1.00 37.12 279 VAL A C 1
ATOM 2095 O O . VAL A 1 279 ? 96.039 -19.256 -29.147 1.00 37.12 279 VAL A O 1
ATOM 2098 N N . HIS A 1 280 ? 94.398 -17.746 -28.878 1.00 34.88 280 HIS A N 1
ATOM 2099 C CA . HIS A 1 280 ? 94.881 -16.771 -29.860 1.00 34.88 280 HIS A CA 1
ATOM 2100 C C . HIS A 1 280 ? 94.472 -15.371 -29.403 1.00 34.88 280 HIS A C 1
ATOM 2102 O O . HIS A 1 280 ? 93.302 -15.001 -29.400 1.00 34.88 280 HIS A O 1
ATOM 2108 N N . GLY A 1 281 ? 95.466 -14.623 -28.926 1.00 34.25 281 GLY A N 1
ATOM 2109 C CA . GLY A 1 281 ? 95.292 -13.284 -28.390 1.00 34.25 281 GLY A CA 1
ATOM 2110 C C . GLY A 1 281 ? 95.333 -12.202 -29.459 1.00 34.25 281 GLY A C 1
ATOM 2111 O O . GLY A 1 281 ? 95.988 -12.362 -30.482 1.00 34.25 281 GLY A O 1
ATOM 2112 N N . ARG A 1 282 ? 94.738 -11.052 -29.138 1.00 36.09 282 ARG A N 1
ATOM 2113 C CA . ARG A 1 282 ? 95.211 -9.718 -29.533 1.00 36.09 282 ARG A CA 1
ATOM 2114 C C . ARG A 1 282 ? 94.918 -8.748 -28.386 1.00 36.09 282 ARG A C 1
ATOM 2116 O O . ARG A 1 282 ? 93.851 -8.767 -27.787 1.00 36.09 282 ARG A O 1
ATOM 2123 N N . ARG A 1 283 ? 95.952 -7.987 -28.037 1.00 38.56 283 ARG A N 1
ATOM 2124 C CA . ARG A 1 283 ? 96.068 -7.049 -26.911 1.00 38.56 283 ARG A CA 1
ATOM 2125 C C . ARG A 1 283 ? 95.564 -5.665 -27.329 1.00 38.56 283 ARG A C 1
ATOM 2127 O O . ARG A 1 283 ? 95.721 -5.342 -28.496 1.00 38.56 283 ARG A O 1
ATOM 2134 N N . CYS A 1 284 ? 95.107 -4.861 -26.361 1.00 36.72 284 CYS A N 1
ATOM 2135 C CA . CYS A 1 284 ? 95.335 -3.404 -26.204 1.00 36.72 284 CYS A CA 1
ATOM 2136 C C . CYS A 1 284 ? 94.601 -2.944 -24.921 1.00 36.72 284 CYS A C 1
ATOM 2138 O O . CYS A 1 284 ? 93.383 -2.889 -24.898 1.00 36.72 284 CYS A O 1
ATOM 2140 N N . ARG A 1 285 ? 95.257 -2.931 -23.749 1.00 39.00 285 ARG A N 1
ATOM 2141 C CA . ARG A 1 285 ? 95.853 -1.751 -23.074 1.00 39.00 285 ARG A CA 1
ATOM 2142 C C . ARG A 1 285 ? 94.930 -0.518 -22.991 1.00 39.00 285 ARG A C 1
ATOM 2144 O O . ARG A 1 285 ? 94.902 0.244 -23.941 1.00 39.00 285 ARG A O 1
ATOM 2151 N N . HIS A 1 286 ? 94.370 -0.224 -21.815 1.00 33.12 286 HIS A N 1
ATOM 2152 C CA . HIS A 1 286 ? 94.891 0.839 -20.940 1.00 33.12 286 HIS A CA 1
ATOM 2153 C C . HIS A 1 286 ? 94.308 0.717 -19.525 1.00 33.12 286 HIS A C 1
ATOM 2155 O O . HIS A 1 286 ? 93.218 0.191 -19.326 1.00 33.12 286 HIS A O 1
ATOM 2161 N N . ARG A 1 287 ? 95.120 1.114 -18.553 1.00 39.09 287 ARG A N 1
ATOM 2162 C CA . ARG A 1 287 ? 95.043 0.851 -17.117 1.00 39.09 287 ARG A CA 1
ATOM 2163 C C . ARG A 1 287 ? 94.948 2.210 -16.414 1.00 39.09 287 ARG A C 1
ATOM 2165 O O . ARG A 1 287 ? 95.470 3.177 -16.957 1.00 39.09 287 ARG A O 1
ATOM 2172 N N . ASP A 1 288 ? 94.409 2.206 -15.196 1.00 37.03 288 ASP A N 1
ATOM 2173 C CA . ASP A 1 288 ? 94.487 3.280 -14.187 1.00 37.03 288 ASP A CA 1
ATOM 2174 C C . ASP A 1 288 ? 93.544 4.486 -14.475 1.00 37.03 288 ASP A C 1
ATOM 2176 O O . ASP A 1 288 ? 93.393 4.908 -15.608 1.00 37.03 288 ASP A O 1
ATOM 2180 N N . ALA A 1 289 ? 92.819 5.098 -13.531 1.00 38.06 289 ALA A N 1
ATOM 2181 C CA . ALA A 1 289 ? 93.112 5.268 -12.119 1.00 38.06 289 ALA A CA 1
ATOM 2182 C C . ALA A 1 289 ? 91.878 5.766 -11.308 1.00 38.06 289 ALA A C 1
ATOM 2184 O O . ALA A 1 289 ? 90.993 6.430 -11.838 1.00 38.06 289 ALA A O 1
ATOM 2185 N N . LEU A 1 290 ? 91.936 5.523 -9.988 1.00 42.31 290 LEU A N 1
ATOM 2186 C CA . LEU A 1 290 ? 91.412 6.356 -8.884 1.00 42.31 290 LEU A CA 1
ATOM 2187 C C . LEU A 1 290 ? 89.941 6.218 -8.439 1.00 42.31 290 LEU A C 1
ATOM 2189 O O . LEU A 1 290 ? 89.101 7.097 -8.608 1.00 42.31 290 LEU A O 1
ATOM 2193 N N . ARG A 1 291 ? 89.713 5.174 -7.630 1.00 39.53 291 ARG A N 1
ATOM 2194 C CA . ARG A 1 291 ? 88.960 5.299 -6.369 1.00 39.53 291 ARG A CA 1
ATOM 2195 C C . ARG A 1 291 ? 89.818 6.065 -5.351 1.00 39.53 291 ARG A C 1
ATOM 2197 O O . ARG A 1 291 ? 90.878 5.562 -5.008 1.00 39.53 291 ARG A O 1
ATOM 2204 N N . SER A 1 292 ? 89.337 7.202 -4.845 1.00 36.50 292 SER A N 1
ATOM 2205 C CA . SER A 1 292 ? 89.325 7.583 -3.415 1.00 36.50 292 SER A CA 1
ATOM 2206 C C . SER A 1 292 ? 89.202 9.103 -3.251 1.00 36.50 292 SER A C 1
ATOM 2208 O O . SER A 1 292 ? 90.153 9.832 -3.525 1.00 36.50 292 SER A O 1
ATOM 2210 N N . ARG A 1 293 ? 88.090 9.578 -2.688 1.00 41.16 293 ARG A N 1
ATOM 2211 C CA . ARG A 1 293 ? 88.149 10.553 -1.593 1.00 41.16 293 ARG A CA 1
ATOM 2212 C C . ARG A 1 293 ? 86.847 10.521 -0.806 1.00 41.16 293 ARG A C 1
ATOM 2214 O O . ARG A 1 293 ? 85.768 10.816 -1.301 1.00 41.16 293 ARG A O 1
ATOM 2221 N N . VAL A 1 294 ? 87.021 10.051 0.413 1.00 41.25 294 VAL A N 1
ATOM 2222 C CA . VAL A 1 294 ? 86.094 10.041 1.528 1.00 41.25 294 VAL A CA 1
ATOM 2223 C C . VAL A 1 294 ? 86.262 11.376 2.276 1.00 41.25 294 VAL A C 1
ATOM 2225 O O . VAL A 1 294 ? 87.359 11.932 2.269 1.00 41.25 294 VAL A O 1
ATOM 2228 N N . LEU A 1 295 ? 85.195 11.786 2.970 1.00 37.56 295 LEU A N 1
ATOM 2229 C CA . LEU A 1 295 ? 85.134 12.712 4.116 1.00 37.56 295 LEU A CA 1
ATOM 2230 C C . LEU A 1 295 ? 85.060 14.238 3.871 1.00 37.56 295 LEU A C 1
ATOM 2232 O O . LEU A 1 295 ? 86.000 14.879 3.416 1.00 37.56 295 LEU A O 1
ATOM 2236 N N . SER A 1 296 ? 83.945 14.773 4.397 1.00 35.97 296 SER A N 1
ATOM 2237 C CA . SER A 1 296 ? 83.834 15.987 5.227 1.00 35.97 296 SER A CA 1
ATOM 2238 C C . SER A 1 296 ? 83.527 17.331 4.565 1.00 35.97 296 SER A C 1
ATOM 2240 O O . SER A 1 296 ? 84.393 17.935 3.946 1.00 35.97 296 SER A O 1
ATOM 2242 N N . ALA A 1 297 ? 82.310 17.831 4.829 1.00 43.47 297 ALA A N 1
ATOM 2243 C CA . ALA A 1 297 ? 81.998 19.143 5.438 1.00 43.47 297 ALA A CA 1
ATOM 2244 C C . ALA A 1 297 ? 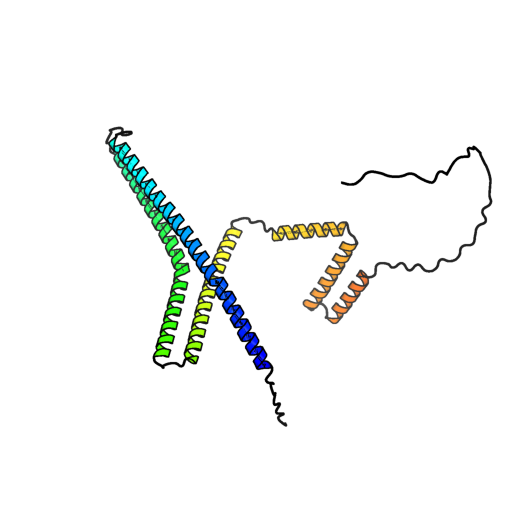80.535 19.517 5.104 1.00 43.47 297 ALA A C 1
ATOM 2246 O O . ALA A 1 297 ? 80.176 19.667 3.944 1.00 43.47 297 ALA A O 1
ATOM 2247 N N . HIS A 1 298 ? 79.628 19.411 6.080 1.00 41.22 298 HIS A N 1
ATOM 2248 C CA . HIS A 1 298 ? 79.031 20.545 6.814 1.00 41.22 298 HIS A CA 1
ATOM 2249 C C . HIS A 1 298 ? 78.026 21.378 5.997 1.00 41.22 298 HIS A C 1
ATOM 2251 O O . HIS A 1 298 ? 78.377 22.069 5.057 1.00 41.22 298 HIS A O 1
ATOM 2257 N N . HIS A 1 299 ? 76.736 21.201 6.307 1.00 39.09 299 HIS A N 1
ATOM 2258 C CA . HIS A 1 299 ? 75.902 22.187 7.021 1.00 39.09 299 HIS A CA 1
ATOM 2259 C C . HIS A 1 299 ? 75.497 23.392 6.162 1.00 39.09 299 HIS A C 1
ATOM 2261 O O . HIS A 1 299 ? 76.291 24.300 5.968 1.00 39.09 299 HIS A O 1
ATOM 2267 N N . ALA A 1 300 ? 74.219 23.465 5.781 1.00 41.66 300 ALA A N 1
ATOM 2268 C CA . ALA A 1 300 ? 73.242 24.355 6.423 1.00 41.66 300 ALA A CA 1
ATOM 2269 C C . ALA A 1 300 ? 72.008 24.592 5.526 1.00 41.66 300 ALA A C 1
ATOM 2271 O O . ALA A 1 300 ? 72.113 24.599 4.307 1.00 41.66 300 ALA A O 1
ATOM 2272 N N . HIS A 1 301 ? 70.884 24.865 6.200 1.00 40.62 301 HIS A N 1
ATOM 2273 C CA . HIS A 1 301 ? 69.633 25.495 5.738 1.00 40.62 301 HIS A CA 1
ATOM 2274 C C . HIS A 1 301 ? 68.458 24.578 5.368 1.00 40.62 301 HIS A C 1
ATOM 2276 O O . HIS A 1 301 ? 68.417 23.949 4.318 1.00 40.62 301 HIS A O 1
ATOM 2282 N N . GLY A 1 302 ? 67.471 24.558 6.276 1.00 35.56 302 GLY A N 1
ATOM 2283 C CA . GLY A 1 302 ? 66.182 23.885 6.112 1.00 35.56 302 GLY A CA 1
ATOM 2284 C C . GLY A 1 302 ? 65.306 23.881 7.378 1.00 35.56 302 GLY A C 1
ATOM 2285 O O . GLY A 1 302 ? 64.874 22.817 7.807 1.00 35.56 302 GLY A O 1
ATOM 2286 N N . ARG A 1 303 ? 65.114 25.048 8.006 1.00 47.53 303 ARG A N 1
ATOM 2287 C CA . ARG A 1 303 ? 63.974 25.462 8.863 1.00 47.53 303 ARG A CA 1
ATOM 2288 C C . ARG A 1 303 ? 63.837 26.965 8.573 1.00 47.53 303 ARG A C 1
ATOM 2290 O O . ARG A 1 303 ? 64.873 27.622 8.523 1.00 47.53 303 ARG A O 1
ATOM 2297 N N . GLU A 1 304 ? 62.693 27.539 8.237 1.00 46.66 304 GLU A N 1
ATOM 2298 C CA . GLU A 1 304 ? 61.324 27.377 8.746 1.00 46.66 304 GLU A CA 1
ATOM 2299 C C . GLU A 1 304 ? 60.278 27.280 7.627 1.00 46.66 304 GLU A C 1
ATOM 2301 O O . GLU A 1 304 ? 60.564 27.750 6.502 1.00 46.66 304 GLU A O 1
#

pLDDT: mean 74.38, std 18.18, range [32.69, 96.62]

Sequence (304 aa):
MPVRNVAIRLGVEGDAEVKRRIEETGRAGEQALQKIVPAAEAAGAAVDRQTARWERMAKAARDAEAAGRAQSNVNALFGIGQDTGGSARDSATVFEMQARAAEEAQRQSAALAREMASLRAQFVPLADAAQRYQQALSDIDRAQAAGAISGSQALDARLRETRAYEDATSKIERMGAASKAAAQASVNRQTIVPDRGADVAAYGEELDRLRAKYSPLFAAQQSYLAQLGEIRQAAKVGALAQDEAASRARRVRASAGGGSVQEWGPRPHHEPIRHRFHVHGRRCRHRDALRSRVLSAHHAHGRE

Organism: NCBI:txid1010610

Foldseek 3Di:
DDDDDDDDPPDPPVVVVVVVVVVVVVVVVVVVVVVVVVVVVVVVVVVVVVVVVVVVVVVVVVVVVVVVVVVVVVCVVVVVDDPPDPDVVVVVVVVVVVVVVVVVVVVVVVVVVVVVVVVCVLCVLLVVLVVVLVVQLVVLVVCVVVVVDDPVRSVVSNVVSVVVSVVSVVVSVVVVVVVVVVVVVVVCVVDVPPPVVVVVVVVVVVVLVVCVVVPVLSVLVVVLVVQLVVLVVCCVVVVDPPVRSVVSNVVSVCVNPPPDPPPDDDDDDDDDDDDDDDDDDDDDDDDDDDDDDDDDDDDDDDDD